Protein AF-A0A353DKJ9-F1 (afdb_monomer_lite)

Structure (mmCIF, N/CA/C/O backbone):
data_AF-A0A353DKJ9-F1
#
_entry.id   AF-A0A353DKJ9-F1
#
loop_
_atom_site.group_PDB
_atom_site.id
_atom_site.type_symbol
_atom_site.label_atom_id
_atom_site.label_alt_id
_atom_site.label_comp_id
_atom_site.label_asym_id
_atom_site.label_entity_id
_atom_site.label_seq_id
_atom_site.pdbx_PDB_ins_code
_atom_site.Cartn_x
_atom_site.Cartn_y
_atom_site.Cartn_z
_atom_site.occupancy
_atom_site.B_iso_or_equiv
_atom_site.auth_seq_id
_atom_site.auth_comp_id
_atom_site.auth_asym_id
_atom_site.auth_atom_id
_atom_site.pdbx_PDB_model_num
ATOM 1 N N . MET A 1 1 ? -5.221 -19.292 13.972 1.00 34.03 1 MET A N 1
ATOM 2 C CA . MET A 1 1 ? -4.643 -19.945 12.778 1.00 34.03 1 MET A CA 1
ATOM 3 C C . MET A 1 1 ? -3.153 -19.651 12.794 1.00 34.03 1 MET A C 1
ATOM 5 O O . MET A 1 1 ? -2.839 -18.476 12.951 1.00 34.03 1 MET A O 1
ATOM 9 N N . PRO A 1 2 ? -2.264 -20.655 12.724 1.00 32.88 2 PRO A N 1
ATOM 10 C CA . PRO A 1 2 ? -0.821 -20.422 12.652 1.00 32.88 2 PRO A CA 1
ATOM 11 C C . PRO A 1 2 ? -0.501 -19.639 11.370 1.00 32.88 2 PRO A C 1
ATOM 13 O O . PRO A 1 2 ? -1.191 -19.795 10.357 1.00 32.88 2 PRO A O 1
ATOM 16 N N . SER A 1 3 ? 0.455 -18.719 11.447 1.00 42.62 3 SER A N 1
ATOM 17 C CA . SER A 1 3 ? 0.750 -17.723 10.420 1.00 42.62 3 SER A CA 1
ATOM 18 C C . SER A 1 3 ? 1.354 -18.360 9.170 1.00 42.62 3 SER A C 1
ATOM 20 O O . SER A 1 3 ? 2.550 -18.610 9.115 1.00 42.62 3 SER A O 1
ATOM 22 N N . LYS A 1 4 ? 0.540 -18.483 8.112 1.00 47.31 4 LYS A N 1
ATOM 23 C CA . LYS A 1 4 ? 0.972 -18.812 6.737 1.00 47.31 4 LYS A CA 1
ATOM 24 C C . LYS A 1 4 ? 2.167 -17.983 6.235 1.00 47.31 4 LYS A C 1
ATOM 26 O O . LYS A 1 4 ? 2.799 -18.370 5.266 1.00 47.31 4 LYS A O 1
ATOM 31 N N . LEU A 1 5 ? 2.449 -16.837 6.857 1.00 42.88 5 LEU A N 1
ATOM 32 C CA . LEU A 1 5 ? 3.600 -15.994 6.547 1.00 42.88 5 LEU A CA 1
ATOM 33 C C . LEU A 1 5 ? 4.916 -16.571 7.090 1.00 42.88 5 LEU A C 1
ATOM 35 O O . LEU A 1 5 ? 5.931 -16.433 6.431 1.00 42.88 5 LEU A O 1
ATOM 39 N N . THR A 1 6 ? 4.913 -17.222 8.256 1.00 40.41 6 THR A N 1
ATOM 40 C CA . THR A 1 6 ? 6.126 -17.828 8.833 1.00 40.41 6 THR A CA 1
ATOM 41 C C . THR A 1 6 ? 6.563 -19.016 7.986 1.00 40.41 6 THR A C 1
ATOM 43 O O . THR A 1 6 ? 7.717 -19.073 7.579 1.00 40.41 6 THR A O 1
ATOM 46 N N . ASP A 1 7 ? 5.600 -19.852 7.589 1.00 43.25 7 ASP A N 1
ATOM 47 C CA . ASP A 1 7 ? 5.831 -20.963 6.663 1.00 43.25 7 ASP A CA 1
ATOM 48 C C . ASP A 1 7 ? 6.264 -20.456 5.275 1.00 43.25 7 ASP A C 1
ATOM 50 O O . ASP A 1 7 ? 7.174 -21.013 4.674 1.00 43.25 7 ASP A O 1
ATOM 54 N N . HIS A 1 8 ? 5.669 -19.364 4.771 1.00 46.09 8 HIS A N 1
ATOM 55 C CA . HIS A 1 8 ? 6.056 -18.773 3.483 1.00 46.09 8 HIS A CA 1
ATOM 56 C C . HIS A 1 8 ? 7.451 -18.129 3.520 1.00 46.09 8 HIS A C 1
ATOM 58 O O . HIS A 1 8 ? 8.187 -18.243 2.550 1.00 46.09 8 HIS A O 1
ATOM 64 N N . LEU A 1 9 ? 7.845 -17.487 4.625 1.00 45.38 9 LEU A N 1
ATOM 65 C CA . LEU A 1 9 ? 9.175 -16.886 4.788 1.00 45.38 9 LEU A CA 1
ATOM 66 C C . LEU A 1 9 ? 10.272 -17.951 4.922 1.00 45.38 9 LEU A C 1
ATOM 68 O O . LEU A 1 9 ? 11.346 -17.785 4.347 1.00 45.38 9 LEU A O 1
ATOM 72 N N . GLU A 1 10 ? 10.002 -19.053 5.627 1.00 43.28 10 GLU A N 1
ATOM 73 C CA . GLU A 1 10 ? 10.898 -20.217 5.681 1.00 43.28 10 GLU A CA 1
ATOM 74 C C . GLU A 1 10 ? 11.003 -20.910 4.312 1.00 43.28 10 GLU A C 1
ATOM 76 O O . GLU A 1 10 ? 12.087 -21.326 3.901 1.00 43.28 10 GLU A O 1
ATOM 81 N N . GLU A 1 11 ? 9.905 -20.959 3.554 1.00 47.44 11 GLU A N 1
ATOM 82 C CA . GLU A 1 11 ? 9.879 -21.504 2.196 1.00 47.44 11 GLU A CA 1
ATOM 83 C C . GLU A 1 11 ? 10.599 -20.595 1.177 1.00 47.44 11 GLU A C 1
ATOM 85 O O . GLU A 1 11 ? 11.280 -21.103 0.290 1.00 47.44 11 GLU A O 1
ATOM 90 N N . GLU A 1 12 ? 10.514 -19.266 1.300 1.00 48.06 12 GLU A N 1
ATOM 91 C CA . GLU A 1 12 ? 11.279 -18.308 0.479 1.00 48.06 12 GLU A CA 1
ATOM 92 C C . GLU A 1 12 ? 12.786 -18.350 0.823 1.00 48.06 12 GLU A C 1
ATOM 94 O O . GLU A 1 12 ? 13.622 -18.293 -0.081 1.00 48.06 12 GLU A O 1
ATOM 99 N N . LEU A 1 13 ? 13.147 -18.562 2.100 1.00 45.97 13 LEU A N 1
ATOM 100 C CA . LEU A 1 13 ? 14.531 -18.816 2.541 1.00 45.97 13 LEU A CA 1
ATOM 101 C C . LEU A 1 13 ? 15.114 -20.119 1.955 1.00 45.97 13 LEU A C 1
ATOM 103 O O . LEU A 1 13 ? 16.308 -20.184 1.654 1.00 45.97 13 LEU A O 1
ATOM 107 N N . GLU A 1 14 ? 14.289 -21.153 1.766 1.00 44.03 14 GLU A N 1
ATOM 108 C CA . GLU A 1 14 ? 14.682 -22.428 1.147 1.00 44.03 14 GLU A CA 1
ATOM 109 C C . GLU A 1 14 ? 14.673 -22.376 -0.397 1.00 44.03 14 GLU A C 1
ATOM 111 O O . GLU A 1 14 ? 15.556 -22.953 -1.039 1.00 44.03 14 GLU A O 1
ATOM 116 N N . LYS A 1 15 ? 13.735 -21.641 -1.015 1.00 44.25 15 LYS A N 1
ATOM 117 C CA . LYS A 1 15 ? 13.625 -21.468 -2.481 1.00 44.25 15 LYS A CA 1
ATOM 118 C C . LYS A 1 15 ? 14.756 -20.637 -3.088 1.00 44.25 15 LYS A C 1
ATOM 120 O O . LYS A 1 15 ? 15.118 -20.881 -4.238 1.00 44.25 15 LYS A O 1
ATOM 125 N N . GLY A 1 16 ? 15.401 -19.762 -2.313 1.00 42.50 16 GLY A N 1
ATOM 126 C CA . GLY A 1 16 ? 16.611 -19.036 -2.730 1.00 42.50 16 GLY A CA 1
ATOM 127 C C . GLY A 1 16 ? 17.819 -19.925 -3.080 1.00 42.50 16 GLY A C 1
ATOM 128 O O . GLY A 1 16 ? 18.831 -19.425 -3.564 1.00 42.50 16 GLY A O 1
ATOM 129 N N . LYS A 1 17 ? 17.745 -21.249 -2.861 1.00 38.84 17 LYS A N 1
ATOM 130 C CA . LYS A 1 17 ? 18.858 -22.182 -3.104 1.00 38.84 17 LYS A CA 1
ATOM 131 C C . LYS A 1 17 ? 18.866 -22.852 -4.483 1.00 38.84 17 LYS A C 1
ATOM 133 O O . LYS A 1 17 ? 19.853 -23.530 -4.777 1.00 38.84 17 LYS A O 1
ATOM 138 N N . ARG A 1 18 ? 17.828 -22.747 -5.332 1.00 41.25 18 ARG A N 1
ATOM 139 C CA . ARG A 1 18 ? 17.807 -23.470 -6.628 1.00 41.25 18 ARG A CA 1
ATOM 140 C C . ARG A 1 18 ? 17.099 -22.721 -7.774 1.00 41.25 18 ARG A C 1
ATOM 142 O O . ARG A 1 18 ? 15.886 -22.572 -7.746 1.00 41.25 18 ARG A O 1
ATOM 149 N N . ALA A 1 19 ? 17.891 -22.460 -8.824 1.00 39.31 19 ALA A N 1
ATOM 150 C CA . ALA A 1 19 ? 17.572 -22.087 -10.215 1.00 39.31 19 ALA A CA 1
ATOM 151 C C . ALA A 1 19 ? 17.613 -20.586 -10.589 1.00 39.31 19 ALA A C 1
ATOM 153 O O . ALA A 1 19 ? 17.073 -19.740 -9.885 1.00 39.31 19 ALA A O 1
ATOM 154 N N . GLU A 1 20 ? 18.254 -20.332 -11.745 1.00 43.97 20 GLU A N 1
ATOM 155 C CA . GLU A 1 20 ? 18.832 -19.068 -12.253 1.00 43.97 20 GLU A CA 1
ATOM 156 C C . GLU A 1 20 ? 20.073 -18.636 -11.463 1.00 43.97 20 GLU A C 1
ATOM 158 O O . GLU A 1 20 ? 20.123 -18.847 -10.257 1.00 43.97 20 GLU A O 1
ATOM 163 N N . ASN A 1 21 ? 21.136 -18.154 -12.131 1.00 46.78 21 ASN A N 1
ATOM 164 C CA . ASN A 1 21 ? 22.398 -17.805 -11.460 1.00 46.78 21 ASN A CA 1
ATOM 165 C C . ASN A 1 21 ? 22.077 -16.869 -10.287 1.00 46.78 21 ASN A C 1
ATOM 167 O O . ASN A 1 21 ? 21.779 -15.698 -10.502 1.00 46.78 21 ASN A O 1
ATOM 171 N N . SER A 1 22 ? 22.124 -17.405 -9.063 1.00 54.03 22 SER A N 1
ATOM 172 C CA . SER A 1 22 ? 21.403 -16.937 -7.862 1.00 54.03 22 SER A CA 1
ATOM 173 C C . SER A 1 22 ? 21.805 -15.550 -7.356 1.00 54.03 22 SER A C 1
ATOM 175 O O . SER A 1 22 ? 21.375 -15.112 -6.295 1.00 54.03 22 SER A O 1
ATOM 177 N N . ASN A 1 23 ? 22.670 -14.870 -8.099 1.00 65.69 23 ASN A N 1
ATOM 178 C CA . ASN A 1 23 ? 23.329 -13.646 -7.712 1.00 65.69 23 ASN A CA 1
ATOM 179 C C . ASN A 1 23 ? 22.972 -12.468 -8.626 1.00 65.69 23 ASN A C 1
ATOM 181 O O . ASN A 1 23 ? 23.517 -11.402 -8.380 1.00 65.69 23 ASN A O 1
ATOM 185 N N . GLY A 1 24 ? 22.126 -12.602 -9.661 1.00 83.00 24 GLY A N 1
ATOM 186 C CA . GLY A 1 24 ? 21.769 -11.461 -10.518 1.00 83.00 24 GLY A CA 1
ATOM 187 C C . GLY A 1 24 ? 21.073 -11.779 -11.846 1.00 83.00 24 GLY A C 1
ATOM 188 O O . GLY A 1 24 ? 20.754 -12.928 -12.129 1.00 83.00 24 GLY A O 1
ATOM 189 N N . PHE A 1 25 ? 20.855 -10.753 -12.676 1.00 90.06 25 PHE A N 1
ATOM 190 C CA . PHE A 1 25 ? 20.292 -10.880 -14.030 1.00 90.06 25 PHE A CA 1
ATOM 191 C C . PHE A 1 25 ? 20.910 -9.871 -15.017 1.00 90.06 25 PHE A C 1
ATOM 193 O O . PHE A 1 25 ? 21.510 -8.875 -14.609 1.00 90.06 25 PHE A O 1
ATOM 200 N N . LEU A 1 26 ? 20.725 -10.122 -16.319 1.00 91.44 26 LEU A N 1
ATOM 201 C CA . LEU A 1 26 ? 21.060 -9.221 -17.429 1.00 91.44 26 LEU A CA 1
ATOM 202 C C . LEU A 1 26 ? 19.903 -9.208 -18.442 1.00 91.44 26 LEU A C 1
ATOM 204 O O . LEU A 1 26 ? 19.512 -10.262 -18.936 1.00 91.44 26 LEU A O 1
ATOM 208 N N . TYR A 1 27 ? 19.389 -8.028 -18.785 1.00 92.06 27 TYR A N 1
ATOM 209 C CA . TYR A 1 27 ? 18.294 -7.845 -19.740 1.00 92.06 27 TYR A CA 1
ATOM 210 C C . TYR A 1 27 ? 18.451 -6.516 -20.493 1.00 92.06 27 TYR A C 1
ATOM 212 O O . TYR A 1 27 ? 18.566 -5.460 -19.877 1.00 92.06 27 TYR A O 1
ATOM 220 N N . HIS A 1 28 ? 18.523 -6.563 -21.830 1.00 88.88 28 HIS A N 1
ATOM 221 C CA . HIS A 1 28 ? 18.745 -5.398 -22.711 1.00 88.88 28 HIS A CA 1
ATOM 222 C C . HIS A 1 28 ? 19.842 -4.418 -22.242 1.00 88.88 28 HIS A C 1
ATOM 224 O O . HIS A 1 28 ? 19.697 -3.204 -22.341 1.00 88.88 28 HIS A O 1
ATOM 230 N N . GLY A 1 29 ? 20.960 -4.942 -21.729 1.00 88.31 29 GLY A N 1
ATOM 231 C CA . GLY A 1 29 ? 22.086 -4.127 -21.254 1.00 88.31 29 GLY A CA 1
ATOM 232 C C . GLY A 1 29 ? 21.922 -3.559 -19.840 1.00 88.31 29 GLY A C 1
ATOM 233 O O . GLY A 1 29 ? 22.860 -2.948 -19.327 1.00 88.31 29 GLY A O 1
ATOM 234 N N . PHE A 1 30 ? 20.786 -3.791 -19.183 1.00 94.62 30 PHE A N 1
ATOM 235 C CA . PHE A 1 30 ? 20.614 -3.552 -17.754 1.00 94.62 30 PHE A CA 1
ATOM 236 C C . PHE A 1 30 ? 20.947 -4.806 -16.970 1.00 94.62 30 PHE A C 1
ATOM 238 O O . PHE A 1 30 ? 20.554 -5.905 -17.356 1.00 94.62 30 PHE A O 1
ATOM 245 N N . TYR A 1 31 ? 21.657 -4.646 -15.864 1.00 94.06 31 TYR A N 1
ATOM 246 C CA . TYR A 1 31 ? 22.006 -5.764 -15.005 1.00 94.06 31 TYR A CA 1
ATOM 247 C C . TYR A 1 31 ? 21.890 -5.395 -13.537 1.00 94.06 31 TYR A C 1
ATOM 249 O O . TYR A 1 31 ? 22.025 -4.236 -13.148 1.00 94.06 31 TYR A O 1
ATOM 257 N N . PHE A 1 32 ? 21.668 -6.407 -12.717 1.00 95.19 32 PHE A N 1
ATOM 258 C CA . PHE A 1 32 ? 21.700 -6.307 -11.269 1.00 95.19 32 PHE A CA 1
ATOM 259 C C . PHE A 1 32 ? 22.422 -7.532 -10.744 1.00 95.19 32 PHE A C 1
ATOM 261 O O . PHE A 1 32 ? 22.126 -8.639 -11.187 1.00 95.19 32 PHE A O 1
ATOM 268 N N . PHE A 1 33 ? 23.325 -7.334 -9.789 1.00 91.75 33 PHE A N 1
ATOM 269 C CA . PHE A 1 33 ? 23.911 -8.430 -9.036 1.00 91.75 33 PHE A CA 1
ATOM 270 C C . PHE A 1 33 ? 23.862 -8.121 -7.546 1.00 91.75 33 PHE A C 1
ATOM 272 O O . PHE A 1 33 ? 24.120 -6.989 -7.131 1.00 91.75 33 PHE A O 1
ATOM 279 N N . TYR A 1 34 ? 23.558 -9.138 -6.747 1.00 90.25 34 TYR A N 1
ATOM 280 C CA . TYR A 1 34 ? 23.641 -9.059 -5.302 1.00 90.25 34 TYR A CA 1
ATOM 281 C C . TYR A 1 34 ? 25.082 -8.772 -4.878 1.00 90.25 34 TYR A C 1
ATOM 283 O O . TYR A 1 34 ? 26.025 -9.456 -5.282 1.00 90.25 34 TYR A O 1
ATOM 291 N N . SER A 1 35 ? 25.238 -7.774 -4.015 1.00 91.31 35 SER A N 1
ATOM 292 C CA . SER A 1 35 ? 26.443 -7.594 -3.212 1.00 91.31 35 SER A CA 1
ATOM 293 C C . SER A 1 35 ? 26.165 -8.044 -1.778 1.00 91.31 35 SER A C 1
ATOM 295 O O . SER A 1 35 ? 25.010 -8.104 -1.352 1.00 91.31 35 SER A O 1
ATOM 297 N N . LEU A 1 36 ? 27.219 -8.336 -1.013 1.00 90.12 36 LEU A N 1
ATOM 298 C CA . LEU A 1 36 ? 27.076 -8.672 0.409 1.00 90.12 36 LEU A CA 1
ATOM 299 C C . LEU A 1 36 ? 26.423 -7.536 1.209 1.00 90.12 36 LEU A C 1
ATOM 301 O O . LEU A 1 36 ? 25.606 -7.806 2.083 1.00 90.12 36 LEU A O 1
ATOM 305 N N . ASP A 1 37 ? 26.743 -6.283 0.878 1.00 92.81 37 ASP A N 1
ATOM 306 C CA . ASP A 1 37 ? 26.130 -5.103 1.498 1.00 92.81 37 ASP A CA 1
ATOM 307 C C . ASP A 1 37 ? 24.617 -5.066 1.251 1.00 92.81 37 ASP A C 1
ATOM 309 O O . ASP A 1 37 ? 23.822 -4.967 2.184 1.00 92.81 37 ASP A O 1
ATOM 313 N N . TYR A 1 38 ? 24.205 -5.263 -0.002 1.00 94.31 38 TYR A N 1
ATOM 314 C CA . TYR A 1 38 ? 22.792 -5.274 -0.364 1.00 94.31 38 TYR A CA 1
ATOM 315 C C . TYR A 1 38 ? 22.037 -6.434 0.283 1.00 94.31 38 TYR A C 1
ATOM 317 O O . TYR A 1 38 ? 20.938 -6.238 0.793 1.00 94.31 38 TYR A O 1
ATOM 325 N N . LEU A 1 39 ? 22.629 -7.632 0.320 1.00 92.62 39 LEU A N 1
ATOM 326 C CA . LEU A 1 39 ? 22.044 -8.770 1.033 1.00 92.62 39 LEU A CA 1
ATOM 327 C C . LEU A 1 39 ? 21.873 -8.469 2.528 1.00 92.62 39 LEU A C 1
ATOM 329 O O . LEU A 1 39 ? 20.842 -8.813 3.101 1.00 92.62 39 LEU A O 1
ATOM 333 N N . GLY A 1 40 ? 22.838 -7.779 3.143 1.00 92.88 40 GLY A N 1
ATOM 334 C CA . GLY A 1 40 ? 22.725 -7.289 4.516 1.00 92.88 40 GLY A CA 1
ATOM 335 C C . GLY A 1 40 ? 21.543 -6.333 4.702 1.00 92.88 40 GLY A C 1
ATOM 336 O O . GLY A 1 40 ? 20.754 -6.509 5.632 1.00 92.88 40 GLY A O 1
ATOM 337 N N . LYS A 1 41 ? 21.362 -5.370 3.787 1.00 94.94 41 LYS A N 1
ATOM 338 C CA . LYS A 1 41 ? 20.209 -4.454 3.799 1.00 94.94 41 LYS A CA 1
ATOM 339 C C . LYS A 1 41 ? 18.879 -5.197 3.676 1.00 94.94 41 LYS A C 1
ATOM 341 O O . LYS A 1 41 ? 17.972 -4.951 4.466 1.00 94.94 41 LYS A O 1
ATOM 346 N N . ILE A 1 42 ? 18.775 -6.134 2.733 1.00 95.12 42 ILE A N 1
ATOM 347 C CA . ILE A 1 42 ? 17.574 -6.958 2.538 1.00 95.12 42 ILE A CA 1
ATOM 348 C C . ILE A 1 42 ? 17.258 -7.784 3.784 1.00 95.12 42 ILE A C 1
ATOM 350 O O . ILE A 1 42 ? 16.110 -7.809 4.225 1.00 95.12 42 ILE A O 1
ATOM 354 N N . PHE A 1 43 ? 18.261 -8.433 4.378 1.00 93.50 43 PHE A N 1
ATOM 355 C CA . PHE A 1 43 ? 18.067 -9.235 5.583 1.00 93.50 43 PHE A CA 1
ATOM 356 C C . PHE A 1 43 ? 17.531 -8.389 6.746 1.00 93.50 43 PHE A C 1
ATOM 358 O O . PHE A 1 43 ? 16.561 -8.777 7.402 1.00 93.50 43 PHE A O 1
ATOM 365 N N . ASN A 1 44 ? 18.110 -7.205 6.958 1.00 94.19 44 ASN A N 1
ATOM 366 C CA . ASN A 1 44 ? 17.635 -6.267 7.974 1.00 94.19 44 ASN A CA 1
ATOM 367 C C . ASN A 1 44 ? 16.195 -5.823 7.691 1.00 94.19 44 ASN A C 1
ATOM 369 O O . ASN A 1 44 ? 15.344 -5.892 8.577 1.00 94.19 44 ASN A O 1
ATOM 373 N N . LEU A 1 45 ? 15.897 -5.457 6.442 1.00 94.44 45 LEU A N 1
ATOM 374 C CA . LEU A 1 45 ? 14.567 -5.024 6.026 1.00 94.44 45 LEU A CA 1
ATOM 375 C C . LEU A 1 45 ? 13.504 -6.109 6.250 1.00 94.44 45 LEU A C 1
ATOM 377 O O . LEU A 1 45 ? 12.427 -5.828 6.772 1.00 94.44 45 LEU A O 1
ATOM 381 N N . LEU A 1 46 ? 13.807 -7.363 5.903 1.00 93.06 46 LEU A N 1
ATOM 382 C CA . LEU A 1 46 ? 12.920 -8.508 6.130 1.00 93.06 46 LEU A CA 1
ATOM 383 C C . LEU A 1 46 ? 12.686 -8.765 7.623 1.00 93.06 46 LEU A C 1
ATOM 385 O O . LEU A 1 46 ? 11.550 -9.018 8.033 1.00 93.06 46 LEU A O 1
ATOM 389 N N . SER A 1 47 ? 13.738 -8.677 8.439 1.00 92.75 47 SER A N 1
ATOM 390 C CA . SER A 1 47 ? 13.653 -8.839 9.895 1.00 92.75 47 SER A CA 1
ATOM 391 C C . SER A 1 47 ? 12.749 -7.779 10.537 1.00 92.75 47 SER A C 1
ATOM 393 O O . SER A 1 47 ? 11.869 -8.088 11.353 1.00 92.75 47 SER A O 1
ATOM 395 N N . GLU A 1 48 ? 12.897 -6.522 10.120 1.00 94.44 48 GLU A N 1
ATOM 396 C CA . GLU A 1 48 ? 12.059 -5.426 10.600 1.00 94.44 48 GLU A CA 1
ATOM 397 C C . GLU A 1 48 ? 10.619 -5.533 10.094 1.00 94.44 48 GLU A C 1
ATOM 399 O O . GLU A 1 48 ? 9.683 -5.355 10.875 1.00 94.44 48 GLU A O 1
ATOM 404 N N . ALA A 1 49 ? 10.416 -5.909 8.827 1.00 93.25 49 ALA A N 1
ATOM 405 C CA . ALA A 1 49 ? 9.088 -6.157 8.272 1.00 93.25 49 ALA A CA 1
ATOM 406 C C . ALA A 1 49 ? 8.351 -7.264 9.046 1.00 93.25 49 ALA A C 1
ATOM 408 O O . ALA A 1 49 ? 7.172 -7.116 9.373 1.00 93.25 49 ALA A O 1
ATOM 409 N N . CYS A 1 50 ? 9.052 -8.348 9.396 1.00 91.88 50 CYS A N 1
ATOM 410 C CA . CYS A 1 50 ? 8.523 -9.427 10.230 1.00 91.88 50 CYS A CA 1
ATOM 411 C C . CYS A 1 50 ? 8.124 -8.916 11.623 1.00 91.88 50 CYS A C 1
ATOM 413 O O . CYS A 1 50 ? 7.026 -9.198 12.110 1.00 91.88 50 CYS A O 1
ATOM 415 N N . SER A 1 51 ? 8.982 -8.107 12.246 1.00 92.81 51 SER A N 1
ATOM 416 C CA . SER A 1 51 ? 8.725 -7.521 13.566 1.00 92.81 51 SER A CA 1
ATOM 417 C C . SER A 1 51 ? 7.512 -6.582 13.556 1.00 92.81 51 SER A C 1
ATOM 419 O O . SER A 1 51 ? 6.644 -6.672 14.431 1.00 92.81 51 SER A O 1
ATOM 421 N N . LEU A 1 52 ? 7.404 -5.728 12.534 1.00 93.62 52 LEU A N 1
ATOM 422 C CA . LEU A 1 52 ? 6.254 -4.857 12.305 1.00 93.62 52 LEU A CA 1
ATOM 423 C C . LEU A 1 52 ? 4.971 -5.673 12.121 1.00 93.62 52 LEU A C 1
ATOM 425 O O . LEU A 1 52 ? 3.967 -5.397 12.778 1.00 93.62 52 LEU A O 1
ATOM 429 N N . GLN A 1 53 ? 5.009 -6.701 11.272 1.00 91.44 53 GLN A N 1
ATOM 430 C CA . GLN A 1 53 ? 3.853 -7.551 11.002 1.00 91.44 53 GLN A CA 1
ATOM 431 C C . GLN A 1 53 ? 3.398 -8.302 12.256 1.00 91.44 53 GLN A C 1
ATOM 433 O O . GLN A 1 53 ? 2.207 -8.313 12.556 1.00 91.44 53 GLN A O 1
ATOM 438 N N . LYS A 1 54 ? 4.327 -8.848 13.048 1.00 91.19 54 LYS A N 1
ATOM 439 C CA . LYS A 1 54 ? 4.013 -9.482 14.335 1.00 91.19 54 LYS A CA 1
ATOM 440 C C . LYS A 1 54 ? 3.338 -8.501 15.291 1.00 91.19 54 LYS A C 1
ATOM 442 O O . LYS A 1 54 ? 2.303 -8.815 15.875 1.00 91.19 54 LYS A O 1
ATOM 447 N N . SER A 1 55 ? 3.884 -7.290 15.408 1.00 91.88 55 SER A N 1
ATOM 448 C CA . SER A 1 55 ? 3.288 -6.235 16.227 1.00 91.88 55 SER A CA 1
ATOM 449 C C . SER A 1 55 ? 1.873 -5.900 15.745 1.00 91.88 55 SER A C 1
ATOM 451 O O . SER A 1 55 ? 0.945 -5.811 16.550 1.00 91.88 55 SER A O 1
ATOM 453 N N . PHE A 1 56 ? 1.671 -5.761 14.438 1.00 92.12 56 PHE A N 1
ATOM 454 C CA . PHE A 1 56 ? 0.346 -5.543 13.874 1.00 92.12 56 PHE A CA 1
ATOM 455 C C . PHE A 1 56 ? -0.594 -6.712 14.159 1.00 92.12 56 PHE A C 1
ATOM 457 O O . PHE A 1 56 ? -1.756 -6.498 14.497 1.00 92.12 56 PHE A O 1
ATOM 464 N N . ASP A 1 57 ? -0.095 -7.946 14.100 1.00 90.31 57 ASP A N 1
ATOM 465 C CA . ASP A 1 57 ? -0.912 -9.136 14.259 1.00 90.31 57 ASP A CA 1
ATOM 466 C C . ASP A 1 57 ? -1.424 -9.382 15.678 1.00 90.31 57 ASP A C 1
ATOM 468 O O . ASP A 1 57 ? -2.504 -9.952 15.845 1.00 90.31 57 ASP A O 1
ATOM 472 N N . GLU A 1 58 ? -0.717 -8.876 16.681 1.00 89.56 58 GLU A N 1
ATOM 473 C CA . GLU A 1 58 ? -1.130 -8.905 18.087 1.00 89.56 58 GLU A CA 1
ATOM 474 C C . GLU A 1 58 ? -2.272 -7.925 18.414 1.00 89.56 58 GLU A C 1
ATOM 476 O O . GLU A 1 58 ? -2.829 -7.966 19.511 1.00 89.56 58 GLU A O 1
ATOM 481 N N . MET A 1 59 ? -2.624 -7.016 17.499 1.00 88.38 59 MET A N 1
ATOM 482 C CA . MET A 1 59 ? -3.678 -6.029 17.736 1.00 88.38 59 MET A CA 1
ATOM 483 C C . MET A 1 59 ? -5.084 -6.625 17.686 1.00 88.38 59 MET A C 1
ATOM 485 O O . MET A 1 59 ? -5.352 -7.612 16.999 1.00 88.38 59 MET A O 1
ATOM 489 N N . ASP A 1 60 ? -6.017 -5.935 18.344 1.00 90.50 60 ASP A N 1
ATOM 490 C CA . ASP A 1 60 ? -7.442 -6.204 18.198 1.00 90.50 60 ASP A CA 1
ATOM 491 C C . ASP A 1 60 ? -7.884 -6.111 16.725 1.00 90.50 60 ASP A C 1
ATOM 493 O O . ASP A 1 60 ? -7.451 -5.234 15.971 1.00 90.50 60 ASP A O 1
ATOM 497 N N . SER A 1 61 ? -8.762 -7.025 16.307 1.00 90.44 61 SER A N 1
ATOM 498 C CA . SER A 1 61 ? -9.180 -7.139 14.906 1.00 90.44 61 SER A CA 1
ATOM 499 C C . SER A 1 61 ? -9.868 -5.877 14.376 1.00 90.44 61 SER A C 1
ATOM 501 O O . SER A 1 61 ? -9.696 -5.533 13.206 1.00 90.44 61 SER A O 1
ATOM 503 N N . PHE A 1 62 ? -10.605 -5.157 15.223 1.00 91.50 62 PHE A N 1
ATOM 504 C CA . PHE A 1 62 ? -11.214 -3.887 14.862 1.00 91.50 62 PHE A CA 1
ATOM 505 C C . PHE A 1 62 ? -10.162 -2.786 14.743 1.00 91.50 62 PHE A C 1
ATOM 507 O O . PHE A 1 62 ? -10.156 -2.052 13.755 1.00 91.50 62 PHE A O 1
ATOM 514 N N . ALA A 1 63 ? -9.211 -2.728 15.679 1.00 92.19 63 ALA A N 1
ATOM 515 C CA . ALA A 1 63 ? -8.087 -1.796 15.595 1.00 92.19 63 ALA A CA 1
ATOM 516 C C . ALA A 1 63 ? -7.279 -1.989 14.299 1.00 92.19 63 ALA A C 1
ATOM 518 O O . ALA A 1 63 ? -6.942 -1.003 13.643 1.00 92.19 63 ALA A O 1
ATOM 519 N N . LYS A 1 64 ? -7.041 -3.242 13.876 1.00 92.50 64 LYS A N 1
ATOM 520 C CA . LYS A 1 64 ? -6.409 -3.554 12.581 1.00 92.50 64 LYS A CA 1
ATOM 521 C C . LYS A 1 64 ? -7.203 -2.988 11.402 1.00 92.50 64 LYS A C 1
ATOM 523 O O . LYS A 1 64 ? -6.620 -2.336 10.539 1.00 92.50 64 LYS A O 1
ATOM 528 N N . LYS A 1 65 ? -8.527 -3.206 11.366 1.00 92.81 65 LYS A N 1
ATOM 529 C CA . LYS A 1 65 ? -9.408 -2.676 10.304 1.00 92.81 65 LYS A CA 1
ATOM 530 C C . LYS A 1 65 ? -9.358 -1.148 10.249 1.00 92.81 65 LYS A C 1
ATOM 532 O O . LYS A 1 65 ? -9.238 -0.587 9.164 1.00 92.81 65 LYS A O 1
ATOM 537 N N . CYS A 1 66 ? -9.438 -0.481 11.403 1.00 93.06 66 CYS A N 1
ATOM 538 C CA . CYS A 1 66 ? -9.344 0.974 11.480 1.00 93.06 66 CYS A CA 1
ATOM 539 C C . CYS A 1 66 ? -7.986 1.466 10.980 1.00 93.06 66 CYS A C 1
ATOM 541 O O . CYS A 1 66 ? -7.955 2.342 10.125 1.00 93.06 66 CYS A O 1
ATOM 543 N N . PHE A 1 67 ? -6.888 0.864 11.443 1.00 94.06 67 PHE A N 1
ATOM 544 C CA . PHE A 1 67 ? -5.545 1.254 11.024 1.00 94.06 67 PHE A CA 1
ATOM 545 C C . PHE A 1 67 ? -5.359 1.118 9.507 1.00 94.06 67 PHE A C 1
ATOM 547 O O . PHE A 1 67 ? -4.986 2.087 8.859 1.00 94.06 67 PHE A O 1
ATOM 554 N N . LEU A 1 68 ? -5.703 -0.035 8.919 1.00 94.25 68 LEU A N 1
ATOM 555 C CA . LEU A 1 68 ? -5.604 -0.240 7.467 1.00 94.25 68 LEU A CA 1
ATOM 556 C C . LEU A 1 68 ? -6.476 0.742 6.678 1.00 94.25 68 LEU A C 1
ATOM 558 O O . LEU A 1 68 ? -6.045 1.246 5.646 1.00 94.25 68 LEU A O 1
ATOM 562 N N . ARG A 1 69 ? -7.686 1.052 7.161 1.00 93.62 69 ARG A N 1
ATOM 563 C CA . ARG A 1 69 ? -8.533 2.073 6.532 1.00 93.62 69 ARG A CA 1
ATOM 564 C C . ARG A 1 69 ? -7.863 3.443 6.547 1.00 93.62 69 ARG A C 1
ATOM 566 O O . ARG A 1 69 ? -7.892 4.119 5.527 1.00 93.62 69 ARG A O 1
ATOM 573 N N . GLU A 1 70 ? -7.312 3.873 7.681 1.00 93.50 70 GLU A N 1
ATOM 574 C CA . GLU A 1 70 ? -6.656 5.183 7.766 1.00 93.50 70 GLU A CA 1
ATOM 575 C C . GLU A 1 70 ? -5.449 5.261 6.824 1.00 93.50 70 GLU A C 1
ATOM 577 O O . GLU A 1 70 ? -5.357 6.230 6.078 1.00 93.50 70 GLU A O 1
ATOM 582 N N . GLN A 1 71 ? -4.624 4.209 6.758 1.00 93.44 71 GLN A N 1
ATOM 583 C CA . GLN A 1 71 ? -3.494 4.139 5.820 1.00 93.44 71 GLN A CA 1
ATOM 584 C C . GLN A 1 71 ? -3.968 4.199 4.356 1.00 93.44 71 GLN A C 1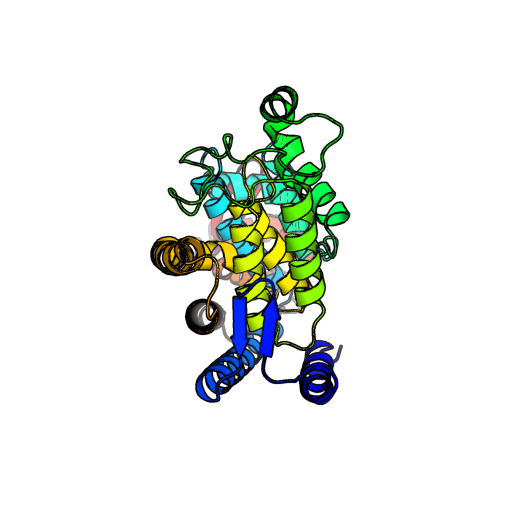
ATOM 586 O O . GLN A 1 71 ? -3.430 4.957 3.554 1.00 93.44 71 GLN A O 1
ATOM 591 N N . ALA A 1 72 ? -5.036 3.471 4.005 1.00 93.88 72 ALA A N 1
ATOM 592 C CA . ALA A 1 72 ? -5.622 3.542 2.666 1.00 93.88 72 ALA A CA 1
ATOM 593 C C . ALA A 1 72 ? -6.183 4.940 2.340 1.00 93.88 72 ALA A C 1
ATOM 595 O O . ALA A 1 72 ? -6.097 5.390 1.201 1.00 93.88 72 ALA A O 1
ATOM 596 N N . ILE A 1 73 ? -6.759 5.641 3.323 1.00 93.38 73 ILE A N 1
ATOM 597 C CA . ILE A 1 73 ? -7.247 7.015 3.144 1.00 93.38 73 ILE A CA 1
ATOM 598 C C . ILE A 1 73 ? -6.084 7.994 2.970 1.00 93.38 73 ILE A C 1
ATOM 600 O O . ILE A 1 73 ? -6.195 8.876 2.122 1.00 93.38 73 ILE A O 1
ATOM 604 N N . ASP A 1 74 ? -4.989 7.837 3.719 1.00 92.38 74 ASP A N 1
ATOM 605 C CA . ASP A 1 74 ? -3.778 8.652 3.554 1.00 92.38 74 ASP A CA 1
ATOM 606 C C . ASP A 1 74 ? -3.200 8.499 2.137 1.00 92.38 74 ASP A C 1
ATOM 608 O O . ASP A 1 74 ? -2.878 9.485 1.472 1.00 92.38 74 ASP A O 1
ATOM 612 N N . GLU A 1 75 ? -3.114 7.261 1.650 1.00 90.88 75 GLU A N 1
ATOM 613 C CA . GLU A 1 75 ? -2.664 6.949 0.291 1.00 90.88 75 GLU A CA 1
ATOM 614 C C . GLU A 1 75 ? -3.591 7.555 -0.772 1.00 90.88 75 GLU A C 1
ATOM 616 O O . GLU A 1 75 ? -3.137 8.200 -1.716 1.00 90.88 75 GLU A O 1
ATOM 621 N N . LEU A 1 76 ? -4.909 7.417 -0.606 1.00 90.69 76 LEU A N 1
ATOM 622 C CA . LEU A 1 76 ? -5.888 8.013 -1.517 1.00 90.69 76 LEU A CA 1
ATOM 623 C C . LEU A 1 76 ? -5.814 9.544 -1.522 1.00 90.69 76 LEU A C 1
ATOM 625 O O . LEU A 1 76 ? -5.929 10.152 -2.583 1.00 90.69 76 LEU A O 1
ATOM 629 N N . GLU A 1 77 ? -5.626 10.175 -0.363 1.00 91.94 77 GLU A N 1
ATOM 630 C CA . GLU A 1 77 ? -5.466 11.628 -0.246 1.00 91.94 77 GLU A CA 1
ATOM 631 C C . GLU A 1 77 ? -4.264 12.120 -1.055 1.00 91.94 77 GLU A C 1
ATOM 633 O O . GLU A 1 77 ? -4.378 13.101 -1.795 1.00 91.94 77 GLU A O 1
ATOM 638 N N . LEU A 1 78 ? -3.149 11.390 -0.992 1.00 88.88 78 LEU A N 1
ATOM 639 C CA . LEU A 1 78 ? -1.973 11.662 -1.807 1.00 88.88 78 LEU A CA 1
ATOM 640 C C . LEU A 1 78 ? -2.257 11.485 -3.304 1.00 88.88 78 LEU A C 1
ATOM 642 O O . LEU A 1 78 ? -1.992 12.392 -4.092 1.00 88.88 78 LEU A O 1
ATOM 646 N N . VAL A 1 79 ? -2.857 10.356 -3.690 1.00 85.75 79 VAL A N 1
ATOM 647 C CA . VAL A 1 79 ? -3.217 10.067 -5.086 1.00 85.75 79 VAL A CA 1
ATOM 648 C C . VAL A 1 79 ? -4.107 11.169 -5.661 1.00 85.75 79 VAL A C 1
ATOM 650 O O . VAL A 1 79 ? -3.842 11.670 -6.754 1.00 85.75 79 VAL A O 1
ATOM 653 N N . PHE A 1 80 ? -5.143 11.592 -4.931 1.00 86.06 80 PHE A N 1
ATOM 654 C CA . PHE A 1 80 ? -6.025 12.669 -5.383 1.00 86.06 80 PHE A CA 1
ATOM 655 C C . PHE A 1 80 ? -5.315 14.015 -5.479 1.00 86.06 80 PHE A C 1
ATOM 657 O O . PHE A 1 80 ? -5.674 14.807 -6.343 1.00 86.06 80 PHE A O 1
ATOM 664 N N . LYS A 1 81 ? -4.335 14.285 -4.614 1.00 86.44 81 LYS A N 1
ATOM 665 C CA . LYS A 1 81 ? -3.555 15.524 -4.646 1.00 86.44 81 LYS A CA 1
ATOM 666 C C . LYS A 1 81 ? -2.617 15.599 -5.853 1.00 86.44 81 LYS A C 1
ATOM 668 O O . LYS A 1 81 ? -2.427 16.684 -6.390 1.00 86.44 81 LYS A O 1
ATOM 673 N N . GLU A 1 82 ? -2.007 14.483 -6.235 1.00 78.44 82 GLU A N 1
ATOM 674 C CA . GLU A 1 82 ? -0.956 14.442 -7.262 1.00 78.44 82 GLU A CA 1
ATOM 675 C C . GLU A 1 82 ? -1.488 14.275 -8.675 1.00 78.44 82 GLU A C 1
ATOM 677 O O . GLU A 1 82 ? -1.020 14.927 -9.603 1.00 78.44 82 GLU A O 1
ATOM 682 N N . HIS A 1 83 ? -2.434 13.360 -8.830 1.00 73.75 83 HIS A N 1
ATOM 683 C CA . HIS A 1 83 ? -2.846 12.874 -10.138 1.00 73.75 83 HIS A CA 1
ATOM 684 C C . HIS A 1 83 ? -4.156 13.512 -10.593 1.00 73.75 83 HIS A C 1
ATOM 686 O O . HIS A 1 83 ? -4.544 13.417 -11.754 1.00 73.75 83 HIS A O 1
ATOM 692 N N . PHE A 1 84 ? -4.874 14.164 -9.675 1.00 75.31 84 PHE A N 1
ATOM 693 C CA . PHE A 1 84 ? -6.272 14.503 -9.879 1.00 75.31 84 PHE A CA 1
ATOM 694 C C . PHE A 1 84 ? -6.687 15.803 -9.180 1.00 75.31 84 PHE A C 1
ATOM 696 O O . PHE A 1 84 ? -5.867 16.549 -8.658 1.00 75.31 84 PHE A O 1
ATOM 703 N N . ILE A 1 85 ? -7.996 16.089 -9.184 1.00 78.62 85 ILE A N 1
ATOM 704 C CA . ILE A 1 85 ? -8.565 17.183 -8.391 1.00 78.62 85 ILE A CA 1
ATOM 705 C C . ILE A 1 85 ? -8.406 16.826 -6.904 1.00 78.62 85 ILE A C 1
ATOM 707 O O . ILE A 1 85 ? -9.000 15.827 -6.475 1.00 78.62 85 ILE A O 1
ATOM 711 N N . PRO A 1 86 ? -7.674 17.635 -6.113 1.00 83.38 86 PRO A N 1
ATOM 712 C CA . PRO A 1 86 ? -7.443 17.341 -4.707 1.00 83.38 86 PRO A CA 1
ATOM 713 C C . PRO A 1 86 ? -8.755 17.227 -3.930 1.00 83.38 86 PRO A C 1
ATOM 715 O O . PRO A 1 86 ? -9.601 18.126 -3.958 1.00 83.38 86 PRO A O 1
ATOM 718 N N . LEU A 1 87 ? -8.912 16.125 -3.200 1.00 85.25 87 LEU A N 1
ATOM 719 C CA . LEU A 1 87 ? -10.029 15.910 -2.287 1.00 85.25 87 LEU A CA 1
ATOM 720 C C . LEU A 1 87 ? -9.561 16.091 -0.848 1.00 85.25 87 LEU A C 1
ATOM 722 O O . LEU A 1 87 ? -8.487 15.637 -0.468 1.00 85.25 87 LEU A O 1
ATOM 726 N N . LYS A 1 88 ? -10.402 16.713 -0.019 1.00 88.12 88 LYS A N 1
ATOM 727 C CA . LYS A 1 88 ? -10.158 16.759 1.426 1.00 88.12 88 LYS A CA 1
ATOM 728 C C . LYS A 1 88 ? -10.276 15.350 2.006 1.00 88.12 88 LYS A C 1
ATOM 730 O O . LYS A 1 88 ? -11.247 14.658 1.680 1.00 88.12 88 LYS A O 1
ATOM 735 N N . ARG A 1 89 ? -9.406 14.988 2.954 1.00 91.06 89 ARG A N 1
ATOM 736 C CA . ARG A 1 89 ? -9.494 13.748 3.748 1.00 91.06 89 ARG A CA 1
ATOM 737 C C . ARG A 1 89 ? -10.915 13.376 4.170 1.00 91.06 89 ARG A C 1
ATOM 739 O O . ARG A 1 89 ? -11.363 12.253 3.972 1.00 91.06 89 ARG A O 1
ATOM 746 N N . GLU A 1 90 ? -11.655 14.344 4.707 1.00 89.62 90 GLU A N 1
ATOM 747 C CA . GLU A 1 90 ? -13.029 14.165 5.197 1.00 89.62 90 GLU A CA 1
ATOM 748 C C . GLU A 1 90 ? -13.988 13.691 4.094 1.00 89.62 90 GLU A C 1
ATOM 750 O O . GLU A 1 90 ? -14.909 12.919 4.355 1.00 89.62 90 GLU A O 1
ATOM 755 N N . SER A 1 91 ? -13.766 14.134 2.852 1.00 88.06 91 SER A N 1
ATOM 756 C CA . SER A 1 91 ? -14.563 13.729 1.689 1.00 88.06 91 SER A CA 1
ATOM 757 C C . SER A 1 91 ? -14.223 12.311 1.239 1.00 88.06 91 SER A C 1
ATOM 759 O O . SER A 1 91 ? -15.139 11.546 0.939 1.00 88.06 91 SER A O 1
ATOM 761 N N . ILE A 1 92 ? -12.937 11.946 1.255 1.00 90.81 92 ILE A N 1
ATOM 762 C CA . ILE A 1 92 ? -12.465 10.587 0.952 1.00 90.81 92 ILE A CA 1
ATOM 763 C C . ILE A 1 92 ? -13.010 9.611 1.996 1.00 90.81 92 ILE A C 1
ATOM 765 O O . ILE A 1 92 ? -13.633 8.614 1.643 1.00 90.81 92 ILE A O 1
ATOM 769 N N . PHE A 1 93 ? -12.875 9.944 3.282 1.00 91.06 93 PHE A N 1
ATOM 770 C CA . PHE A 1 93 ? -13.428 9.159 4.382 1.00 91.06 93 PHE A CA 1
ATOM 771 C C . PHE A 1 93 ? -14.949 9.002 4.262 1.00 91.06 93 PHE A C 1
ATOM 773 O O . PHE A 1 93 ? -15.482 7.904 4.417 1.00 91.06 93 PHE A O 1
ATOM 780 N N . ALA A 1 94 ? -15.671 10.080 3.944 1.00 87.50 94 ALA A N 1
ATOM 781 C CA . ALA A 1 94 ? -17.107 9.999 3.715 1.00 87.50 94 ALA A CA 1
ATOM 782 C C . ALA A 1 94 ? -17.429 9.041 2.557 1.00 87.50 94 ALA A C 1
ATOM 784 O O . ALA A 1 94 ? -18.268 8.160 2.713 1.00 87.50 94 ALA A O 1
ATOM 785 N N . ALA A 1 95 ? -16.763 9.165 1.410 1.00 86.88 95 ALA A N 1
ATOM 786 C CA . ALA A 1 95 ? -16.992 8.270 0.278 1.00 86.88 95 ALA A CA 1
ATOM 787 C C . ALA A 1 95 ? -16.628 6.806 0.602 1.00 86.88 95 ALA A C 1
ATOM 789 O O . ALA A 1 95 ? -17.357 5.897 0.204 1.00 86.88 95 ALA A O 1
ATOM 790 N N . TRP A 1 96 ? -15.596 6.578 1.422 1.00 89.19 96 TRP A N 1
ATOM 791 C CA . TRP A 1 96 ? -15.256 5.257 1.952 1.00 89.19 96 TRP A CA 1
ATOM 792 C C . TRP A 1 96 ? -16.407 4.646 2.764 1.00 89.19 96 TRP A C 1
ATOM 794 O O . TRP A 1 96 ? -16.733 3.475 2.582 1.00 89.19 96 TRP A O 1
ATOM 804 N N . VAL A 1 97 ? -17.051 5.423 3.639 1.00 85.62 97 VAL A N 1
ATOM 805 C CA . VAL A 1 97 ? -18.123 4.931 4.526 1.00 85.62 97 VAL A CA 1
ATOM 806 C C . VAL A 1 97 ? -19.496 4.860 3.844 1.00 85.62 97 VAL A C 1
ATOM 808 O O . VAL A 1 97 ? -20.307 4.005 4.202 1.00 85.62 97 VAL A O 1
ATOM 811 N N . TYR A 1 98 ? -19.788 5.771 2.913 1.00 77.50 98 TYR A N 1
ATOM 812 C CA . TYR A 1 98 ? -21.123 5.933 2.321 1.00 77.50 98 TYR A CA 1
ATOM 813 C C . TYR A 1 98 ? -21.313 5.275 0.964 1.00 77.50 98 TYR A C 1
ATOM 815 O O . TYR A 1 98 ? -22.443 5.309 0.490 1.00 77.50 98 TYR A O 1
ATOM 823 N N . GLU A 1 99 ? -20.253 4.741 0.349 1.00 66.81 99 GLU A N 1
ATOM 824 C CA . GLU A 1 99 ? -20.321 4.148 -0.996 1.00 66.81 99 GLU A CA 1
ATOM 825 C C . GLU A 1 99 ? -21.022 5.100 -1.974 1.00 66.81 99 GLU A C 1
ATOM 827 O O . GLU A 1 99 ? -22.042 4.790 -2.580 1.00 66.81 99 GLU A O 1
ATOM 832 N N . LYS A 1 100 ? -20.508 6.334 -2.067 1.00 64.81 100 LYS A N 1
ATOM 833 C CA . LYS A 1 100 ? -21.030 7.292 -3.044 1.00 64.81 100 LYS A CA 1
ATOM 834 C C . LYS A 1 100 ? -20.763 6.773 -4.453 1.00 64.81 100 LYS A C 1
ATOM 836 O O . LYS A 1 100 ? -19.634 6.410 -4.751 1.00 64.81 100 LYS A O 1
ATOM 841 N N . GLU A 1 101 ? -21.762 6.837 -5.323 1.00 60.06 101 GLU A N 1
ATOM 842 C CA . GLU A 1 101 ? -21.600 6.609 -6.760 1.00 60.06 101 GLU A CA 1
ATOM 843 C C . GLU A 1 101 ? -21.139 7.907 -7.439 1.00 60.06 101 GLU A C 1
ATOM 845 O O . GLU A 1 101 ? -21.936 8.680 -7.967 1.00 60.06 101 GLU A O 1
ATOM 850 N N . ASP A 1 102 ? -19.839 8.193 -7.387 1.00 69.12 102 ASP A N 1
ATOM 851 C CA . ASP A 1 102 ? -19.223 9.234 -8.213 1.00 69.12 102 ASP A CA 1
ATOM 852 C C . ASP A 1 102 ? -17.947 8.719 -8.898 1.00 69.12 102 ASP A C 1
ATOM 854 O O . ASP A 1 102 ? -17.479 7.611 -8.645 1.00 69.12 102 ASP A O 1
ATOM 858 N N . ALA A 1 103 ? -17.374 9.512 -9.805 1.00 63.91 103 ALA A N 1
ATOM 859 C CA . ALA A 1 103 ? -16.194 9.103 -10.567 1.00 63.91 103 ALA A CA 1
ATOM 860 C C . ALA A 1 103 ? -14.934 8.878 -9.698 1.00 63.91 103 ALA A C 1
ATOM 862 O O . ALA A 1 103 ? -13.982 8.249 -10.157 1.00 63.91 103 ALA A O 1
ATOM 863 N N . ASN A 1 104 ? -14.908 9.367 -8.454 1.00 71.69 104 ASN A N 1
ATOM 864 C CA . ASN A 1 104 ? -13.819 9.132 -7.503 1.00 71.69 104 ASN A CA 1
ATOM 865 C C . ASN A 1 104 ? -14.018 7.826 -6.716 1.00 71.69 104 ASN A C 1
ATOM 867 O O . ASN A 1 104 ? -13.050 7.282 -6.181 1.00 71.69 104 ASN A O 1
ATOM 871 N N . ALA A 1 105 ? -15.245 7.294 -6.686 1.00 76.75 105 ALA A N 1
ATOM 872 C CA . ALA A 1 105 ? -15.586 6.037 -6.027 1.00 76.75 105 ALA A CA 1
ATOM 873 C C . ALA A 1 105 ? -14.772 4.850 -6.549 1.00 76.75 105 ALA A C 1
ATOM 875 O O . ALA A 1 105 ? -14.459 3.954 -5.775 1.00 76.75 105 ALA A O 1
ATOM 876 N N . TYR A 1 106 ? -14.362 4.869 -7.822 1.00 79.06 106 TYR A N 1
ATOM 877 C CA . TYR A 1 106 ? -13.564 3.796 -8.420 1.00 79.06 106 TYR A CA 1
ATOM 878 C C . TYR A 1 106 ? -12.209 3.597 -7.727 1.00 79.06 106 TYR A C 1
ATOM 880 O O . TYR A 1 106 ? -11.830 2.458 -7.481 1.00 79.06 106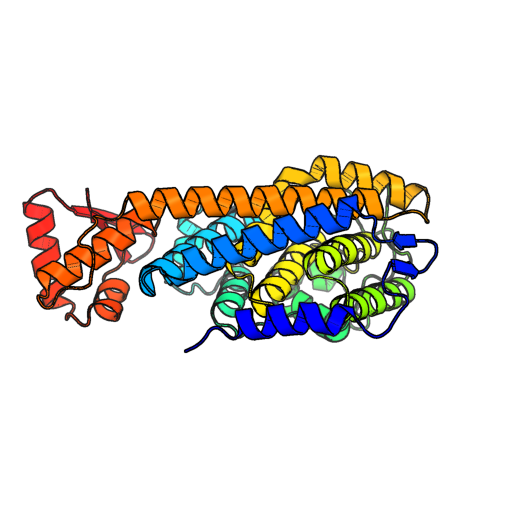 TYR A O 1
ATOM 888 N N . PHE A 1 107 ? -11.499 4.668 -7.347 1.00 82.50 107 PHE A N 1
ATOM 889 C CA . PHE A 1 107 ? -10.221 4.542 -6.625 1.00 82.50 107 PHE A CA 1
ATOM 890 C C . PHE A 1 107 ? -10.439 4.013 -5.216 1.00 82.50 107 PHE A C 1
ATOM 892 O O . PHE A 1 107 ? -9.733 3.121 -4.757 1.00 82.50 107 PHE A O 1
ATOM 899 N N . ILE A 1 108 ? -11.449 4.547 -4.537 1.00 87.88 108 ILE A N 1
ATOM 900 C CA . ILE A 1 108 ? -11.798 4.132 -3.181 1.00 87.88 108 ILE A CA 1
ATOM 901 C C . ILE A 1 108 ? -12.162 2.646 -3.175 1.00 87.88 108 ILE A C 1
ATOM 903 O O . ILE A 1 108 ? -11.661 1.890 -2.347 1.00 87.88 108 ILE A O 1
ATOM 907 N N . GLU A 1 109 ? -12.978 2.217 -4.133 1.00 88.12 109 GLU A N 1
ATOM 908 C CA . GLU A 1 109 ? -13.361 0.822 -4.302 1.00 88.12 109 GLU A CA 1
ATOM 909 C C . GLU A 1 109 ? -12.163 -0.057 -4.674 1.00 88.12 109 GLU A C 1
ATOM 911 O O . GLU A 1 109 ? -11.991 -1.128 -4.101 1.00 88.12 109 GLU A O 1
ATOM 916 N N . ALA A 1 110 ? -11.265 0.415 -5.541 1.00 89.31 110 ALA A N 1
ATOM 917 C CA . ALA A 1 110 ? -10.048 -0.307 -5.895 1.00 89.31 110 ALA A CA 1
ATOM 918 C C . ALA A 1 110 ? -9.163 -0.602 -4.669 1.00 89.31 110 ALA A C 1
ATOM 920 O O . ALA A 1 110 ? -8.621 -1.703 -4.564 1.00 89.31 110 ALA A O 1
ATOM 921 N N . TYR A 1 111 ? -9.046 0.336 -3.721 1.00 91.88 111 TYR A N 1
ATOM 922 C CA . TYR A 1 111 ? -8.325 0.122 -2.460 1.00 91.88 111 TYR A CA 1
ATOM 923 C C . TYR A 1 111 ? -9.117 -0.727 -1.456 1.00 91.88 111 TYR A C 1
ATOM 925 O O . TYR A 1 111 ? -8.530 -1.572 -0.779 1.00 91.88 111 TYR A O 1
ATOM 933 N N . LYS A 1 112 ? -10.447 -0.590 -1.384 1.00 92.38 112 LYS A N 1
ATOM 934 C CA . LYS A 1 112 ? -11.294 -1.503 -0.594 1.00 92.38 112 LYS A CA 1
ATOM 935 C C . LYS A 1 112 ? -11.140 -2.952 -1.051 1.00 92.38 112 LYS A C 1
ATOM 937 O O . LYS A 1 112 ? -10.979 -3.837 -0.217 1.00 92.38 112 LYS A O 1
ATOM 942 N N . GLN A 1 113 ? -11.118 -3.197 -2.360 1.00 92.50 113 GLN A N 1
ATOM 943 C CA . GLN A 1 113 ? -10.919 -4.533 -2.923 1.00 92.50 113 GLN A CA 1
ATOM 944 C C . GLN A 1 113 ? -9.548 -5.127 -2.578 1.00 92.50 113 GLN A C 1
ATOM 946 O O . GLN A 1 113 ? -9.456 -6.346 -2.411 1.00 92.50 113 GLN A O 1
ATOM 951 N N . ILE A 1 114 ? -8.501 -4.299 -2.446 1.00 93.12 114 ILE A N 1
ATOM 952 C CA . ILE A 1 114 ? -7.203 -4.742 -1.911 1.00 93.12 114 ILE A CA 1
ATOM 953 C C . ILE A 1 114 ? -7.399 -5.250 -0.482 1.00 93.12 114 ILE A C 1
ATOM 955 O O . ILE A 1 114 ? -7.118 -6.417 -0.214 1.00 93.12 114 ILE A O 1
ATOM 959 N N . LEU A 1 115 ? -7.957 -4.421 0.409 1.00 92.81 115 LEU A N 1
ATOM 960 C CA . LEU A 1 115 ? -8.156 -4.781 1.820 1.00 92.81 115 LEU A CA 1
ATOM 961 C C . LEU A 1 115 ? -9.045 -6.021 2.007 1.00 92.81 115 LEU A C 1
ATOM 963 O O . LEU A 1 115 ? -8.777 -6.850 2.878 1.00 92.81 115 LEU A O 1
ATOM 967 N N . ASP A 1 116 ? -10.056 -6.179 1.155 1.00 92.19 116 ASP A N 1
ATOM 968 C CA . ASP A 1 116 ? -10.976 -7.319 1.142 1.00 92.19 116 ASP A CA 1
ATOM 969 C C . ASP A 1 116 ? -10.380 -8.593 0.514 1.00 92.19 116 ASP A C 1
ATOM 971 O O . ASP A 1 116 ? -11.067 -9.614 0.445 1.00 92.19 116 ASP A O 1
ATOM 975 N N . ARG A 1 117 ? -9.126 -8.561 0.033 1.00 90.25 117 ARG A N 1
ATOM 976 C CA . ARG A 1 117 ? -8.475 -9.662 -0.712 1.00 90.25 117 ARG A CA 1
ATOM 977 C C . ARG A 1 117 ? -9.232 -10.069 -1.983 1.00 90.25 117 ARG A C 1
ATOM 979 O O . ARG A 1 117 ? -9.110 -11.201 -2.451 1.00 90.25 117 ARG A O 1
ATOM 986 N N . LYS A 1 118 ? -10.018 -9.151 -2.547 1.00 92.31 118 LYS A N 1
ATOM 987 C CA . LYS A 1 118 ? -10.746 -9.332 -3.814 1.00 92.31 118 LYS A CA 1
ATOM 988 C C . LYS A 1 118 ? -9.911 -8.911 -5.019 1.00 92.31 118 LYS A C 1
ATOM 990 O O . LYS A 1 118 ? -10.209 -9.330 -6.134 1.00 92.31 118 LYS A O 1
ATOM 995 N N . ARG A 1 119 ? -8.869 -8.101 -4.801 1.00 90.75 119 ARG A N 1
ATOM 996 C CA . ARG A 1 119 ? -7.933 -7.679 -5.842 1.00 90.75 119 ARG A CA 1
ATOM 997 C C . ARG A 1 119 ? -6.686 -8.549 -5.856 1.00 90.75 119 ARG A C 1
ATOM 999 O O . ARG A 1 119 ? -6.105 -8.798 -4.803 1.00 90.75 119 ARG A O 1
ATOM 1006 N N . LYS A 1 120 ? -6.267 -8.940 -7.060 1.00 91.75 120 LYS A N 1
ATOM 1007 C CA . LYS A 1 120 ? -4.967 -9.558 -7.312 1.00 91.75 120 LYS A CA 1
ATOM 1008 C C . LYS A 1 120 ? -4.056 -8.633 -8.111 1.00 91.75 120 LYS A C 1
ATOM 1010 O O . LYS A 1 120 ? -4.562 -7.812 -8.881 1.00 91.75 120 LYS A O 1
ATOM 1015 N N . ALA A 1 121 ? -2.746 -8.760 -7.928 1.00 93.62 121 ALA A N 1
ATOM 1016 C CA . ALA A 1 121 ? -1.780 -8.033 -8.740 1.00 93.62 121 ALA A CA 1
ATOM 1017 C C . ALA A 1 121 ? -1.749 -8.618 -10.159 1.00 93.62 121 ALA A C 1
ATOM 1019 O O . ALA A 1 121 ? -1.815 -9.843 -10.304 1.00 93.62 121 ALA A O 1
ATOM 1020 N N . PRO A 1 122 ? -1.647 -7.778 -11.204 1.00 95.00 122 PRO A N 1
ATOM 1021 C CA . PRO A 1 122 ? -1.542 -8.267 -12.571 1.00 95.00 122 PRO A CA 1
ATOM 1022 C C . PRO A 1 122 ? -0.269 -9.102 -12.764 1.00 95.00 122 PRO A C 1
ATOM 1024 O O . PRO A 1 122 ? 0.798 -8.746 -12.262 1.00 95.00 122 PRO A O 1
ATOM 1027 N N . ARG A 1 123 ? -0.387 -10.205 -13.511 1.00 93.50 123 ARG A N 1
ATOM 1028 C CA . ARG A 1 123 ? 0.719 -11.123 -13.859 1.00 93.50 123 ARG A CA 1
ATOM 1029 C C . ARG A 1 123 ? 1.139 -11.060 -15.323 1.00 93.50 123 ARG A C 1
ATOM 1031 O O . ARG A 1 123 ? 2.061 -11.750 -15.737 1.00 93.50 123 ARG A O 1
ATOM 1038 N N . ASN A 1 124 ? 0.435 -10.281 -16.132 1.00 93.81 124 ASN A N 1
ATOM 1039 C CA . ASN A 1 124 ? 0.708 -10.125 -17.554 1.00 93.81 124 ASN A CA 1
ATOM 1040 C C . ASN A 1 124 ? 0.129 -8.801 -18.067 1.00 93.81 124 ASN A C 1
ATOM 1042 O O . ASN A 1 124 ? -0.645 -8.120 -17.388 1.00 93.81 124 ASN A O 1
ATOM 1046 N N . VAL A 1 125 ? 0.496 -8.451 -19.299 1.00 93.88 125 VAL A N 1
ATOM 1047 C CA . VAL A 1 125 ? 0.079 -7.205 -19.955 1.00 93.88 125 VAL A CA 1
ATOM 1048 C C . VAL A 1 125 ? -1.438 -7.110 -20.157 1.00 93.88 125 VAL A C 1
ATOM 1050 O O . VAL A 1 125 ? -1.997 -6.018 -20.087 1.00 93.88 125 VAL A O 1
ATOM 1053 N N . GLN A 1 126 ? -2.138 -8.233 -20.345 1.00 91.31 126 GLN A N 1
ATOM 1054 C CA . GLN A 1 126 ? -3.593 -8.245 -20.514 1.00 91.31 126 GLN A CA 1
ATOM 1055 C C . GLN A 1 126 ? -4.313 -7.919 -19.201 1.00 91.31 126 GLN A C 1
ATOM 1057 O O . GLN A 1 126 ? -5.270 -7.146 -19.186 1.00 91.31 126 GLN A O 1
ATOM 1062 N N . GLU A 1 127 ? -3.853 -8.486 -18.088 1.00 94.19 127 GLU A N 1
ATOM 1063 C CA . GLU A 1 127 ? -4.360 -8.168 -16.754 1.00 94.19 127 GLU A CA 1
ATOM 1064 C C . GLU A 1 127 ? -4.047 -6.728 -16.362 1.00 94.19 127 GLU A C 1
ATOM 1066 O O . GLU A 1 127 ? -4.925 -6.043 -15.838 1.00 94.19 127 GLU A O 1
ATOM 1071 N N . LEU A 1 128 ? -2.840 -6.245 -16.676 1.00 93.75 128 LEU A N 1
ATOM 1072 C CA . LEU A 1 128 ? -2.475 -4.843 -16.497 1.00 93.75 128 LEU A CA 1
ATOM 1073 C C . LEU A 1 128 ? -3.460 -3.916 -17.216 1.00 93.75 128 LEU A C 1
ATOM 1075 O O . LEU A 1 128 ? -3.962 -2.969 -16.611 1.00 93.75 128 LEU A O 1
ATOM 1079 N N . ASN A 1 129 ? -3.792 -4.225 -18.471 1.00 90.06 129 ASN A N 1
ATOM 1080 C CA . ASN A 1 129 ? -4.727 -3.412 -19.235 1.00 90.06 129 ASN A CA 1
ATOM 1081 C C . ASN A 1 129 ? -6.135 -3.405 -18.629 1.00 90.06 129 ASN A C 1
ATOM 1083 O O . ASN A 1 129 ? -6.756 -2.351 -18.536 1.00 90.06 129 ASN A O 1
ATOM 1087 N N . ARG A 1 130 ? -6.610 -4.540 -18.102 1.00 89.06 130 ARG A N 1
ATOM 1088 C CA . ARG A 1 130 ? -7.879 -4.581 -17.352 1.00 89.06 130 ARG A CA 1
ATOM 1089 C C . ARG A 1 130 ? -7.832 -3.705 -16.100 1.00 89.06 130 ARG A C 1
ATOM 1091 O O . ARG A 1 130 ? -8.817 -3.040 -15.787 1.00 89.06 130 ARG A O 1
ATOM 1098 N N . VAL A 1 131 ? -6.700 -3.680 -15.390 1.00 90.44 131 VAL A N 1
ATOM 1099 C CA . VAL A 1 131 ? -6.518 -2.796 -14.228 1.00 90.44 131 VAL A CA 1
ATOM 1100 C C . VAL A 1 131 ? -6.581 -1.330 -14.643 1.00 90.44 131 VAL A C 1
ATOM 1102 O O . VAL A 1 131 ? -7.302 -0.558 -14.013 1.00 90.44 131 VAL A O 1
ATOM 1105 N N . TYR A 1 132 ? -5.879 -0.950 -15.708 1.00 88.38 132 TYR A N 1
ATOM 1106 C CA . TYR A 1 132 ? -5.933 0.409 -16.238 1.00 88.38 132 TYR A CA 1
ATOM 1107 C C . TYR A 1 132 ? -7.354 0.795 -16.670 1.00 88.38 132 TYR A C 1
ATOM 1109 O O . TYR A 1 132 ? -7.847 1.860 -16.296 1.00 88.38 132 TYR A O 1
ATOM 1117 N N . GLU A 1 133 ? -8.057 -0.088 -17.384 1.00 83.94 133 GLU A N 1
ATOM 1118 C CA . GLU A 1 133 ? -9.438 0.141 -17.811 1.00 83.94 133 GLU A CA 1
ATOM 1119 C C . GLU A 1 133 ? -10.382 0.386 -16.626 1.00 83.94 133 GLU A C 1
ATOM 1121 O O . GLU A 1 133 ? -11.240 1.271 -16.645 1.00 83.94 133 GLU A O 1
ATOM 1126 N N . GLU A 1 134 ? -10.229 -0.402 -15.568 1.00 83.00 134 GLU A N 1
ATOM 1127 C CA . GLU A 1 134 ? -11.096 -0.337 -14.404 1.00 83.00 134 GLU A CA 1
ATOM 1128 C C . GLU A 1 134 ? -10.823 0.874 -13.516 1.00 83.00 134 GLU A C 1
ATOM 1130 O O . GLU A 1 134 ? -11.770 1.534 -13.086 1.00 83.00 134 GLU A O 1
ATOM 1135 N N . VAL A 1 135 ? -9.549 1.153 -13.239 1.00 81.69 135 VAL A N 1
ATOM 1136 C CA . VAL A 1 135 ? -9.148 2.120 -12.212 1.00 81.69 135 VAL A CA 1
ATOM 1137 C C . VAL A 1 135 ? -8.893 3.506 -12.808 1.00 81.69 135 VAL A C 1
ATOM 1139 O O . VAL A 1 135 ? -9.196 4.511 -12.170 1.00 81.69 135 VAL A O 1
ATOM 1142 N N . VAL A 1 136 ? -8.389 3.582 -14.044 1.00 80.44 136 VAL A N 1
ATOM 1143 C CA . VAL A 1 136 ? -8.024 4.848 -14.702 1.00 80.44 136 VAL A CA 1
ATOM 1144 C C . VAL A 1 136 ? -9.046 5.230 -15.775 1.00 80.44 136 VAL A C 1
ATOM 1146 O O . VAL A 1 136 ? -9.648 6.307 -15.707 1.00 80.44 136 VAL A O 1
ATOM 1149 N N . TYR A 1 137 ? -9.304 4.343 -16.741 1.00 76.88 137 TYR A N 1
ATOM 1150 C CA . TYR A 1 137 ? -10.089 4.680 -17.934 1.00 76.88 137 TYR A CA 1
ATOM 1151 C C . TYR A 1 137 ? -11.539 5.055 -17.616 1.00 76.88 137 TYR A C 1
ATOM 1153 O O . TYR A 1 137 ? -12.051 6.054 -18.131 1.00 76.88 137 TYR A O 1
ATOM 1161 N N . LYS A 1 138 ? -12.219 4.280 -16.755 1.00 73.06 138 LYS A N 1
ATOM 1162 C CA . LYS A 1 138 ? -13.638 4.503 -16.408 1.00 73.06 138 LYS A CA 1
ATOM 1163 C C . LYS A 1 138 ? -13.918 5.900 -15.850 1.00 73.06 138 LYS A C 1
ATOM 1165 O O . LYS A 1 138 ? -15.013 6.416 -16.060 1.00 73.06 138 LYS A O 1
ATOM 1170 N N . ARG A 1 139 ? -12.943 6.541 -15.201 1.00 67.88 139 ARG A N 1
ATOM 1171 C CA . ARG A 1 139 ? -13.089 7.909 -14.686 1.00 67.88 139 ARG A CA 1
ATOM 1172 C C . ARG A 1 139 ? -12.992 8.974 -15.774 1.00 67.88 139 ARG A C 1
ATOM 1174 O O . ARG A 1 139 ? -13.728 9.954 -15.727 1.00 67.88 139 ARG A O 1
ATOM 1181 N N . ASN A 1 140 ? -12.097 8.786 -16.741 1.00 66.12 140 ASN A N 1
ATOM 1182 C CA . ASN A 1 140 ? -11.761 9.785 -17.757 1.00 66.12 140 ASN A CA 1
ATOM 1183 C C . ASN A 1 140 ? -12.163 9.344 -19.172 1.00 66.12 140 ASN A C 1
ATOM 1185 O O . ASN A 1 140 ? -11.493 9.661 -20.155 1.00 66.12 140 ASN A O 1
ATOM 1189 N N . ALA A 1 141 ? -13.300 8.654 -19.304 1.00 64.81 141 ALA A N 1
ATOM 1190 C CA . ALA A 1 141 ? -13.775 8.114 -20.580 1.00 64.81 141 ALA A CA 1
ATOM 1191 C C . ALA A 1 141 ? -13.828 9.162 -21.714 1.00 64.81 141 ALA A C 1
ATOM 1193 O O . ALA A 1 141 ? -13.622 8.821 -22.877 1.00 64.81 141 ALA A O 1
ATOM 1194 N N . ALA A 1 142 ? -14.067 10.440 -21.398 1.00 59.47 142 ALA A N 1
ATOM 1195 C CA . ALA A 1 142 ? -14.057 11.532 -22.374 1.00 59.47 142 ALA A CA 1
ATOM 1196 C C . ALA A 1 142 ? -12.652 11.871 -22.916 1.00 59.47 142 ALA A C 1
ATOM 1198 O O . ALA A 1 142 ? -12.522 12.120 -24.114 1.00 59.47 142 ALA A O 1
ATOM 1199 N N . PHE A 1 143 ? -11.613 11.849 -22.069 1.00 59.53 143 PHE A N 1
ATOM 1200 C CA . PHE A 1 143 ? -10.212 12.004 -22.489 1.00 59.53 143 PHE A CA 1
ATOM 1201 C C . PHE A 1 143 ? -9.786 10.810 -23.351 1.00 59.53 143 PHE A C 1
ATOM 1203 O O . PHE A 1 143 ? -9.250 10.975 -24.444 1.00 59.53 143 PHE A O 1
ATOM 1210 N N . HIS A 1 144 ? -10.115 9.595 -22.911 1.00 62.47 144 HIS A N 1
ATOM 1211 C CA . HIS A 1 144 ? -9.671 8.386 -23.595 1.00 62.47 144 HIS A CA 1
ATOM 1212 C C . HIS A 1 144 ? -10.364 8.131 -24.936 1.00 62.47 144 HIS A C 1
ATOM 1214 O O . HIS A 1 144 ? -9.710 7.670 -25.863 1.00 62.47 144 HIS A O 1
ATOM 1220 N N . ARG A 1 145 ? -11.645 8.494 -25.102 1.00 62.91 145 ARG A N 1
ATOM 1221 C CA . ARG A 1 145 ? -12.341 8.387 -26.403 1.00 62.91 145 ARG A CA 1
ATOM 1222 C C . ARG A 1 145 ? -11.666 9.177 -27.529 1.00 62.91 145 ARG A C 1
ATOM 1224 O O . ARG A 1 145 ? -11.907 8.863 -28.689 1.00 62.91 145 ARG A O 1
ATOM 1231 N N . LYS A 1 146 ? -10.876 10.203 -27.200 1.00 60.34 146 LYS A N 1
ATOM 1232 C CA . LYS A 1 146 ? -10.131 11.012 -28.176 1.00 60.34 146 LYS A CA 1
ATOM 1233 C C . LYS A 1 146 ? -8.721 10.483 -28.446 1.00 60.34 146 LYS A C 1
ATOM 1235 O O . LYS A 1 146 ? -8.224 10.683 -29.545 1.00 60.34 146 LYS A O 1
ATOM 1240 N N . ASN A 1 147 ? -8.112 9.819 -27.462 1.00 55.56 147 ASN A N 1
ATOM 1241 C 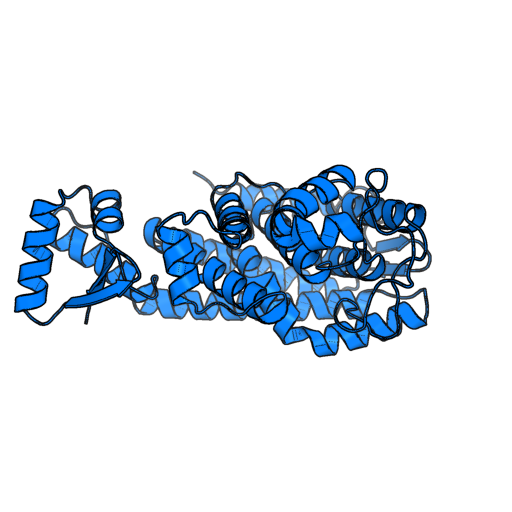CA . ASN A 1 147 ? -6.678 9.517 -27.458 1.00 55.56 147 ASN A CA 1
ATOM 1242 C C . ASN A 1 147 ? -6.351 8.014 -27.544 1.00 55.56 147 ASN A C 1
ATOM 1244 O O . ASN A 1 147 ? -5.215 7.667 -27.835 1.00 55.56 147 ASN A O 1
ATOM 1248 N N . ILE A 1 148 ? -7.314 7.117 -27.299 1.00 61.44 148 ILE A N 1
ATOM 1249 C CA . ILE A 1 148 ? -7.109 5.662 -27.348 1.00 61.44 148 ILE A CA 1
ATOM 1250 C C . ILE A 1 148 ? -7.799 5.088 -28.583 1.00 61.44 148 ILE A C 1
ATOM 1252 O O . ILE A 1 148 ? -9.026 5.107 -28.705 1.00 61.44 148 ILE A O 1
ATOM 1256 N N . GLN A 1 149 ? -7.005 4.532 -29.494 1.00 59.44 149 GLN A N 1
ATOM 1257 C CA . GLN A 1 149 ? -7.517 3.710 -30.583 1.00 59.44 149 GLN A CA 1
ATOM 1258 C C . GLN A 1 149 ? -7.916 2.333 -30.030 1.00 59.44 149 GLN A C 1
ATOM 1260 O O . GLN A 1 149 ? -7.144 1.697 -29.321 1.00 59.44 149 GLN A O 1
ATOM 1265 N N . ARG A 1 150 ? -9.126 1.858 -30.358 1.00 53.12 150 ARG A N 1
ATOM 1266 C CA . ARG A 1 150 ? -9.769 0.656 -29.774 1.00 53.12 150 ARG A CA 1
ATOM 1267 C C . ARG A 1 150 ? -9.001 -0.675 -29.918 1.00 53.12 150 ARG A C 1
ATOM 1269 O O . ARG A 1 150 ? -9.475 -1.671 -29.383 1.00 53.12 150 ARG A O 1
ATOM 1276 N N . PHE A 1 151 ? -7.882 -0.712 -30.641 1.00 53.31 151 PHE A N 1
ATOM 1277 C CA . PHE A 1 151 ? -7.162 -1.942 -30.992 1.00 53.31 151 PHE A CA 1
ATOM 1278 C C . PHE A 1 151 ? -5.787 -2.095 -30.325 1.00 53.31 151 PHE A C 1
ATOM 1280 O O . PHE A 1 151 ? -5.160 -3.132 -30.515 1.00 53.31 151 PHE A O 1
ATOM 1287 N N . HIS A 1 152 ? -5.342 -1.111 -29.539 1.00 64.75 152 HIS A N 1
ATOM 1288 C CA . HIS A 1 152 ? -4.040 -1.136 -28.868 1.00 64.75 152 HIS A CA 1
ATOM 1289 C C . HIS A 1 152 ? -4.201 -1.305 -27.354 1.00 64.75 152 HIS A C 1
ATOM 1291 O O . HIS A 1 152 ? -5.120 -0.744 -26.752 1.00 64.75 152 HIS A O 1
ATOM 1297 N N . LEU A 1 153 ? -3.314 -2.098 -26.748 1.00 69.69 153 LEU A N 1
ATOM 1298 C CA . LEU A 1 153 ? -3.217 -2.272 -25.296 1.00 69.69 153 LEU A CA 1
ATOM 1299 C C . LEU A 1 153 ? -2.459 -1.105 -24.658 1.00 69.69 153 LEU A C 1
ATOM 1301 O O . LEU A 1 153 ? -2.741 -0.732 -23.521 1.00 69.69 153 LEU A O 1
ATOM 1305 N N . PHE A 1 154 ? -1.501 -0.539 -25.390 1.00 85.38 154 PHE A N 1
ATOM 1306 C CA . PHE A 1 154 ? -0.601 0.506 -24.912 1.00 85.38 154 PHE A CA 1
ATOM 1307 C C . PHE A 1 154 ? -0.498 1.659 -25.907 1.00 85.38 154 PHE A C 1
ATOM 1309 O O . PHE A 1 154 ? -1.059 1.618 -27.002 1.00 85.38 154 PHE A O 1
ATOM 1316 N N . ARG A 1 155 ? 0.215 2.722 -25.522 1.00 84.62 155 ARG A N 1
ATOM 1317 C CA . ARG A 1 155 ? 0.516 3.809 -26.459 1.00 84.62 155 ARG A CA 1
ATOM 1318 C C . ARG A 1 155 ? 1.356 3.295 -27.630 1.00 84.62 155 ARG A C 1
ATOM 1320 O O . ARG A 1 155 ? 2.220 2.434 -27.467 1.00 84.62 155 ARG A O 1
ATOM 1327 N N . THR A 1 156 ? 1.116 3.861 -28.805 1.00 79.00 156 THR A N 1
ATOM 1328 C CA . THR A 1 156 ? 1.789 3.467 -30.052 1.00 79.00 156 THR A CA 1
ATOM 1329 C C . THR A 1 156 ? 2.969 4.361 -30.414 1.00 79.00 156 THR A C 1
ATOM 1331 O O . THR A 1 156 ? 3.715 4.043 -31.335 1.00 79.00 156 THR A O 1
ATOM 1334 N N . ASP A 1 157 ? 3.124 5.483 -29.717 1.00 72.56 157 ASP A N 1
ATOM 1335 C CA . ASP A 1 157 ? 4.141 6.491 -29.981 1.00 72.56 157 ASP A CA 1
ATOM 1336 C C . ASP A 1 157 ? 4.625 7.150 -28.681 1.00 72.56 157 ASP A C 1
ATOM 1338 O O . ASP A 1 157 ? 4.005 7.031 -27.621 1.00 72.56 157 ASP A O 1
ATOM 1342 N N . ALA A 1 158 ? 5.785 7.802 -28.759 1.00 66.25 158 ALA A N 1
ATOM 1343 C CA . ALA A 1 158 ? 6.449 8.463 -27.634 1.00 66.25 158 ALA A CA 1
ATOM 1344 C C . ALA A 1 158 ? 6.135 9.974 -27.551 1.00 66.25 158 ALA A C 1
ATOM 1346 O O . ALA A 1 158 ? 6.398 10.610 -26.534 1.00 66.25 158 ALA A O 1
ATOM 1347 N N . LEU A 1 159 ? 5.573 10.554 -28.622 1.00 55.09 159 LEU A N 1
ATOM 1348 C CA . LEU A 1 159 ? 5.364 12.002 -28.797 1.00 55.09 159 LEU A CA 1
ATOM 1349 C C . LEU A 1 159 ? 4.234 12.561 -27.923 1.00 55.09 159 LEU A C 1
ATOM 1351 O O . LEU A 1 159 ? 4.064 13.772 -27.808 1.00 55.09 159 LEU A O 1
ATOM 1355 N N . SER A 1 160 ? 3.458 11.676 -27.318 1.00 53.53 160 SER A N 1
ATOM 1356 C CA . SER A 1 160 ? 2.240 11.975 -26.583 1.00 53.53 160 SER A CA 1
ATOM 1357 C C . SER A 1 160 ? 2.397 12.080 -25.066 1.00 53.53 160 SER A C 1
ATOM 1359 O O . SER A 1 160 ? 1.420 12.389 -24.386 1.00 53.53 160 SER A O 1
ATOM 1361 N N . LEU A 1 161 ? 3.564 11.725 -24.519 1.00 58.34 161 LEU A N 1
ATOM 1362 C CA . LEU A 1 161 ? 3.826 11.894 -23.092 1.00 58.34 161 LEU A CA 1
ATOM 1363 C C . LEU A 1 161 ? 4.191 13.364 -22.862 1.00 58.34 161 LEU A C 1
ATOM 1365 O O . LEU A 1 161 ? 5.258 13.817 -23.275 1.00 58.34 161 LEU A O 1
ATOM 1369 N N . ASP A 1 162 ? 3.288 14.129 -22.260 1.00 52.19 162 ASP A N 1
ATOM 1370 C CA . ASP A 1 162 ? 3.540 15.534 -21.943 1.00 52.19 162 ASP A CA 1
ATOM 1371 C C . ASP A 1 162 ? 4.506 15.685 -20.743 1.00 52.19 162 ASP A C 1
ATOM 1373 O O . ASP A 1 162 ? 4.881 14.717 -20.072 1.00 52.19 162 ASP A O 1
ATOM 1377 N N . GLU A 1 163 ? 4.900 16.920 -20.427 1.00 45.44 163 GLU A N 1
ATOM 1378 C CA . GLU A 1 163 ? 5.735 17.225 -19.254 1.00 45.44 163 GLU A CA 1
ATOM 1379 C C . GLU A 1 163 ? 5.067 16.876 -17.906 1.00 45.44 163 GLU A C 1
ATOM 1381 O O . GLU A 1 163 ? 5.768 16.770 -16.898 1.00 45.44 163 GLU A O 1
ATOM 1386 N N . THR A 1 164 ? 3.740 16.686 -17.865 1.00 46.94 164 THR A N 1
ATOM 1387 C CA . THR A 1 164 ? 2.975 16.384 -16.639 1.00 46.94 164 THR A CA 1
ATOM 1388 C C . THR A 1 164 ? 2.828 14.882 -16.368 1.00 46.94 164 THR A C 1
ATOM 1390 O O . THR A 1 164 ? 2.683 14.466 -15.219 1.00 46.94 164 THR A O 1
ATOM 1393 N N . THR A 1 165 ? 2.939 14.057 -17.408 1.00 57.75 165 THR A N 1
ATOM 1394 C CA . THR A 1 165 ? 2.834 12.591 -17.386 1.00 57.75 165 THR A CA 1
ATOM 1395 C C . THR A 1 165 ? 4.200 11.907 -17.452 1.00 57.75 165 THR A C 1
ATOM 1397 O O . THR A 1 165 ? 4.336 10.770 -16.988 1.00 57.75 165 THR A O 1
ATOM 1400 N N . ASN A 1 166 ? 5.232 12.604 -17.942 1.00 62.09 166 ASN A N 1
ATOM 1401 C CA . ASN A 1 166 ? 6.613 12.133 -17.917 1.00 62.09 166 ASN A CA 1
ATOM 1402 C C . ASN A 1 166 ? 7.254 12.296 -16.538 1.00 62.09 166 ASN A C 1
ATOM 1404 O O . ASN A 1 166 ? 7.618 13.390 -16.105 1.00 62.09 166 ASN A O 1
ATOM 1408 N N . PHE A 1 167 ? 7.499 11.164 -15.874 1.00 71.69 167 PHE A N 1
ATOM 1409 C CA . PHE A 1 167 ? 8.266 11.143 -14.627 1.00 71.69 167 PHE A CA 1
ATOM 1410 C C . PHE A 1 167 ? 9.684 11.712 -14.821 1.00 71.69 167 PHE A C 1
ATOM 1412 O O . PHE A 1 167 ? 10.163 12.515 -14.015 1.00 71.69 167 PHE A O 1
ATOM 1419 N N . VAL A 1 168 ? 10.333 11.350 -15.932 1.00 76.19 168 VAL A N 1
ATOM 1420 C CA . VAL A 1 168 ? 11.628 11.887 -16.367 1.00 76.19 168 VAL A CA 1
ATOM 1421 C C . VAL A 1 168 ? 11.409 12.758 -17.602 1.00 76.19 168 VAL A C 1
ATOM 1423 O O . VAL A 1 168 ? 11.150 12.249 -18.684 1.00 76.19 168 VAL A O 1
ATOM 1426 N N . SER A 1 169 ? 11.533 14.078 -17.447 1.00 69.19 169 SER A N 1
ATOM 1427 C CA . SER A 1 169 ? 11.170 15.075 -18.470 1.00 69.19 169 SER A CA 1
ATOM 1428 C C . SER A 1 169 ? 11.932 14.939 -19.798 1.00 69.19 169 SER A C 1
ATOM 1430 O O . SER A 1 169 ? 11.458 15.416 -20.819 1.00 69.19 169 SER A O 1
ATOM 1432 N N . SER A 1 170 ? 13.096 14.282 -19.806 1.00 73.50 170 SER A N 1
ATOM 1433 C CA . SER A 1 170 ? 13.913 14.048 -21.006 1.00 73.50 170 SER A CA 1
ATOM 1434 C C . SER A 1 170 ? 13.802 12.624 -21.564 1.00 73.50 170 SER A C 1
ATOM 1436 O O . SER A 1 170 ? 14.631 12.237 -22.384 1.00 73.50 170 SER A O 1
ATOM 1438 N N . TYR A 1 171 ? 12.861 11.810 -21.078 1.00 81.50 171 TYR A N 1
ATOM 1439 C CA . TYR A 1 171 ? 12.742 10.407 -21.461 1.00 81.50 171 TYR A CA 1
ATOM 1440 C C . TYR A 1 171 ? 11.298 10.070 -21.858 1.00 81.50 171 TYR A C 1
ATOM 1442 O O . TYR A 1 171 ? 10.440 9.972 -20.983 1.00 81.50 171 TYR A O 1
ATOM 1450 N N . PRO A 1 172 ? 11.023 9.855 -23.156 1.00 74.50 172 PRO A N 1
ATOM 1451 C CA . PRO A 1 172 ? 9.665 9.675 -23.664 1.00 74.50 172 PRO A CA 1
ATOM 1452 C C . PRO A 1 172 ? 9.166 8.218 -23.563 1.00 74.50 172 PRO A C 1
ATOM 1454 O O . PRO A 1 172 ? 8.234 7.827 -24.264 1.00 74.50 172 PRO A O 1
ATOM 1457 N N . GLY A 1 173 ? 9.786 7.385 -22.720 1.00 84.12 173 GLY A N 1
ATOM 1458 C CA . GLY A 1 173 ? 9.474 5.958 -22.641 1.00 84.12 173 GLY A CA 1
ATOM 1459 C C . GLY A 1 173 ? 9.955 5.159 -23.857 1.00 84.12 173 GLY A C 1
ATOM 1460 O O . GLY A 1 173 ? 10.674 5.661 -24.724 1.00 84.12 173 GLY A O 1
ATOM 1461 N N . LEU A 1 174 ? 9.553 3.887 -23.927 1.00 88.50 174 LEU A N 1
ATOM 1462 C CA . LEU A 1 174 ? 9.855 3.027 -25.077 1.00 88.50 174 LEU A CA 1
ATOM 1463 C C . LEU A 1 174 ? 9.056 3.442 -26.326 1.00 88.50 174 LEU A C 1
ATOM 1465 O O . LEU A 1 174 ? 7.910 3.871 -26.198 1.00 88.50 174 LEU A O 1
ATOM 1469 N N . PRO A 1 175 ? 9.626 3.348 -27.537 1.00 84.88 175 PRO A N 1
ATOM 1470 C CA . PRO A 1 175 ? 9.049 3.997 -28.711 1.00 84.88 175 PRO A CA 1
ATOM 1471 C C . PRO A 1 175 ? 7.859 3.250 -29.323 1.00 84.88 175 PRO A C 1
ATOM 1473 O O . PRO A 1 175 ? 7.024 3.901 -29.944 1.00 84.88 175 PRO A O 1
ATOM 1476 N N . SER A 1 176 ? 7.768 1.924 -29.162 1.00 87.88 176 SER A N 1
ATOM 1477 C CA . SER A 1 176 ? 6.712 1.106 -29.771 1.00 87.88 176 SER A CA 1
ATOM 1478 C C . SER A 1 176 ? 5.923 0.282 -28.751 1.00 87.88 176 SER A C 1
ATOM 1480 O O . SER A 1 176 ? 6.438 -0.108 -27.702 1.00 87.88 176 SER A O 1
ATOM 1482 N N . GLU A 1 177 ? 4.675 -0.050 -29.092 1.00 88.69 177 GLU A N 1
ATOM 1483 C CA . GLU A 1 177 ? 3.838 -0.959 -28.297 1.00 88.69 177 GLU A CA 1
ATOM 1484 C C . GLU A 1 177 ? 4.490 -2.341 -28.134 1.00 88.69 177 GLU A C 1
ATOM 1486 O O . GLU A 1 177 ? 4.395 -2.948 -27.070 1.00 88.69 177 GLU A O 1
ATOM 1491 N N . THR A 1 178 ? 5.199 -2.833 -29.156 1.00 90.44 178 THR A N 1
ATOM 1492 C CA . THR A 1 178 ? 5.920 -4.111 -29.075 1.00 90.44 178 THR A CA 1
ATOM 1493 C C . THR A 1 178 ? 7.019 -4.068 -28.018 1.00 90.44 178 THR A C 1
ATOM 1495 O O . THR A 1 178 ? 7.102 -4.992 -27.208 1.00 90.44 178 THR A O 1
ATOM 1498 N N . ASP A 1 179 ? 7.803 -2.988 -27.968 1.00 90.69 179 ASP A N 1
ATOM 1499 C CA . ASP A 1 179 ? 8.848 -2.818 -26.952 1.00 90.69 179 ASP A CA 1
ATOM 1500 C C . ASP A 1 179 ? 8.235 -2.723 -25.550 1.00 90.69 179 ASP A C 1
ATOM 1502 O O . ASP A 1 179 ? 8.727 -3.344 -24.610 1.00 90.69 179 ASP A O 1
ATOM 1506 N N . ILE A 1 180 ? 7.118 -2.000 -25.408 1.00 92.50 180 ILE A N 1
ATOM 1507 C CA . ILE A 1 180 ? 6.375 -1.897 -24.143 1.00 92.50 180 ILE A CA 1
ATOM 1508 C C . ILE A 1 180 ? 5.882 -3.277 -23.684 1.00 92.50 180 ILE A C 1
ATOM 1510 O O . ILE A 1 180 ? 6.046 -3.629 -22.515 1.00 92.50 180 ILE A O 1
ATOM 1514 N N . ILE A 1 181 ? 5.296 -4.074 -24.587 1.00 92.69 181 ILE A N 1
ATOM 1515 C CA . ILE A 1 181 ? 4.814 -5.427 -24.277 1.00 92.69 181 ILE A CA 1
ATOM 1516 C C . ILE A 1 181 ? 5.969 -6.318 -23.828 1.00 92.69 181 ILE A C 1
ATOM 1518 O O . ILE A 1 181 ? 5.822 -7.025 -22.831 1.00 92.69 181 ILE A O 1
ATOM 1522 N N . GLN A 1 182 ? 7.097 -6.301 -24.542 1.00 94.19 182 GLN A N 1
ATOM 1523 C CA . GLN A 1 182 ? 8.272 -7.103 -24.193 1.00 94.19 182 GLN A CA 1
ATOM 1524 C C . GLN A 1 182 ? 8.809 -6.714 -22.814 1.00 94.19 182 GLN A C 1
ATOM 1526 O O . GLN A 1 182 ? 8.975 -7.579 -21.954 1.00 94.19 182 GLN A O 1
ATOM 1531 N N . GLU A 1 183 ? 8.972 -5.413 -22.574 1.00 94.75 183 GLU A N 1
ATOM 1532 C CA . GLU A 1 183 ? 9.459 -4.871 -21.309 1.00 94.75 183 GLU A CA 1
ATOM 1533 C C . GLU A 1 183 ? 8.590 -5.269 -20.121 1.00 94.75 183 GLU A C 1
ATOM 1535 O O . GLU A 1 183 ? 9.084 -5.753 -19.103 1.00 94.75 183 GLU A O 1
ATOM 1540 N N . LEU A 1 184 ? 7.277 -5.083 -20.246 1.00 95.56 184 LEU A N 1
ATOM 1541 C CA . LEU A 1 184 ? 6.350 -5.404 -19.173 1.00 95.56 184 LEU A CA 1
ATOM 1542 C C . LEU A 1 184 ? 6.186 -6.907 -18.988 1.00 95.56 184 LEU A C 1
ATOM 1544 O O . LEU A 1 184 ? 6.036 -7.356 -17.857 1.00 95.56 184 LEU A O 1
ATOM 1548 N N . SER A 1 185 ? 6.241 -7.694 -20.063 1.00 95.19 185 SER A N 1
ATOM 1549 C CA . SER A 1 185 ? 6.225 -9.155 -19.955 1.00 95.19 185 SER A CA 1
ATOM 1550 C C . SER A 1 185 ? 7.429 -9.647 -19.159 1.00 95.19 185 SER A C 1
ATOM 1552 O O . SER A 1 185 ? 7.260 -10.465 -18.257 1.00 95.19 185 SER A O 1
ATOM 1554 N N . PHE A 1 186 ? 8.616 -9.091 -19.421 1.00 94.75 186 PHE A N 1
ATOM 1555 C CA . PHE A 1 186 ? 9.801 -9.352 -18.611 1.00 94.75 186 PHE A CA 1
ATOM 1556 C C . PHE A 1 186 ? 9.609 -8.892 -17.160 1.00 94.75 186 PHE A C 1
ATOM 1558 O O . PHE A 1 186 ? 9.852 -9.664 -16.238 1.00 94.75 186 PHE A O 1
ATOM 1565 N N . ALA A 1 187 ? 9.112 -7.673 -16.932 1.00 95.75 187 ALA A N 1
ATOM 1566 C CA . ALA A 1 187 ? 8.887 -7.153 -15.583 1.00 95.75 187 ALA A CA 1
ATOM 1567 C C . ALA A 1 187 ? 7.909 -8.022 -14.768 1.00 95.75 187 ALA A C 1
ATOM 1569 O O . ALA A 1 187 ? 8.137 -8.265 -13.583 1.00 95.75 187 ALA A O 1
ATOM 1570 N N . PHE A 1 188 ? 6.840 -8.527 -15.390 1.00 94.94 188 PHE A N 1
ATOM 1571 C CA . PHE A 1 188 ? 5.900 -9.437 -14.736 1.00 94.94 188 PHE A CA 1
ATOM 1572 C C . PHE A 1 188 ? 6.513 -10.810 -14.456 1.00 94.94 188 PHE A C 1
ATOM 1574 O O . PHE A 1 188 ? 6.363 -11.306 -13.343 1.00 94.94 188 PHE A O 1
ATOM 1581 N N . GLN A 1 189 ? 7.261 -11.385 -15.404 1.00 92.56 189 GLN A N 1
ATOM 1582 C CA . GLN A 1 189 ? 8.032 -12.610 -15.156 1.00 92.56 189 GLN A CA 1
ATOM 1583 C C . GLN A 1 189 ? 9.027 -12.418 -14.004 1.00 92.56 189 GLN A C 1
ATOM 1585 O O . GLN A 1 189 ? 9.186 -13.298 -13.162 1.00 92.56 189 GLN A O 1
ATOM 1590 N N . PHE A 1 190 ? 9.644 -11.238 -13.911 1.00 92.44 190 PHE A N 1
ATOM 1591 C CA . PHE A 1 190 ? 10.573 -10.907 -12.840 1.00 92.44 190 PHE A CA 1
ATOM 1592 C C . PHE A 1 190 ? 9.902 -10.881 -11.459 1.00 92.44 190 PHE A C 1
ATOM 1594 O O . PHE A 1 190 ? 10.510 -11.315 -10.481 1.00 92.44 190 PHE A O 1
ATOM 1601 N N . LEU A 1 191 ? 8.641 -10.448 -11.347 1.00 93.12 191 LEU A N 1
ATOM 1602 C CA . LEU A 1 191 ? 7.895 -10.538 -10.082 1.00 93.12 191 LEU A CA 1
ATOM 1603 C C . LEU A 1 191 ? 7.692 -11.989 -9.606 1.00 93.12 191 LEU A C 1
ATOM 1605 O O . LEU A 1 191 ? 7.573 -12.217 -8.400 1.00 93.12 191 LEU A O 1
ATOM 1609 N N . ASP A 1 192 ? 7.706 -12.958 -10.522 1.00 88.94 192 ASP A N 1
ATOM 1610 C CA . ASP A 1 192 ? 7.566 -14.391 -10.233 1.00 88.94 192 ASP A CA 1
ATOM 1611 C C . ASP A 1 192 ? 8.919 -15.125 -10.093 1.00 88.94 192 ASP A C 1
ATOM 1613 O O . ASP A 1 192 ? 8.946 -16.332 -9.855 1.00 88.94 192 ASP A O 1
ATOM 1617 N N . SER A 1 193 ? 10.042 -14.405 -10.190 1.00 89.81 193 SER A N 1
ATOM 1618 C CA . SER A 1 193 ? 11.401 -14.953 -10.042 1.00 89.81 193 SER A CA 1
ATOM 1619 C C . SER A 1 193 ? 11.729 -15.396 -8.603 1.00 89.81 193 SER A C 1
ATOM 1621 O O . SER A 1 193 ? 10.910 -15.287 -7.692 1.00 89.81 193 SER A O 1
ATOM 1623 N N . SER A 1 194 ? 12.953 -15.870 -8.360 1.00 89.44 194 SER A N 1
ATOM 1624 C CA . SER A 1 194 ? 13.452 -16.273 -7.033 1.00 89.44 194 SER A CA 1
ATOM 1625 C C . SER A 1 194 ? 14.019 -15.125 -6.181 1.00 89.44 194 SER A C 1
ATOM 1627 O O . SER A 1 194 ? 14.387 -15.352 -5.031 1.00 89.44 194 SER A O 1
ATOM 1629 N N . PHE A 1 195 ? 14.069 -13.894 -6.704 1.00 91.62 195 PHE A N 1
ATOM 1630 C CA . PHE A 1 195 ? 14.528 -12.713 -5.959 1.00 91.62 195 PHE A CA 1
ATOM 1631 C C . PHE A 1 195 ? 13.637 -12.411 -4.744 1.00 91.62 195 PHE A C 1
ATOM 1633 O O . PHE A 1 195 ? 12.446 -12.737 -4.729 1.00 91.62 195 PHE A O 1
ATOM 1640 N N . ASP A 1 196 ? 14.177 -11.729 -3.734 1.00 92.75 196 ASP A N 1
ATOM 1641 C CA . ASP A 1 196 ? 13.365 -11.281 -2.602 1.00 92.75 196 ASP A CA 1
ATOM 1642 C C . ASP A 1 196 ? 12.316 -10.237 -3.030 1.00 92.75 196 ASP A C 1
ATOM 1644 O O . ASP A 1 196 ? 12.426 -9.562 -4.060 1.00 92.75 196 ASP A O 1
ATOM 1648 N N . VAL A 1 197 ? 11.258 -10.108 -2.226 1.00 94.12 197 VAL A N 1
ATOM 1649 C CA . VAL A 1 197 ? 10.120 -9.230 -2.529 1.00 94.12 197 VAL A CA 1
ATOM 1650 C C . VAL A 1 197 ? 10.534 -7.768 -2.734 1.00 94.12 197 VAL A C 1
ATOM 1652 O O . VAL A 1 197 ? 9.936 -7.087 -3.568 1.00 94.12 197 VAL A O 1
ATOM 1655 N N . PHE A 1 198 ? 11.556 -7.280 -2.026 1.00 94.75 198 PHE A N 1
ATOM 1656 C CA . PHE A 1 198 ? 11.963 -5.878 -2.068 1.00 94.75 198 PHE A CA 1
ATOM 1657 C C . PHE A 1 198 ? 12.833 -5.584 -3.289 1.00 94.75 198 PHE A C 1
ATOM 1659 O O . PHE A 1 198 ? 12.652 -4.553 -3.942 1.00 94.75 198 PHE A O 1
ATOM 1666 N N . THR A 1 199 ? 13.696 -6.516 -3.688 1.00 95.62 199 THR A N 1
ATOM 1667 C CA . THR A 1 199 ? 14.375 -6.452 -4.986 1.00 95.62 199 THR A CA 1
ATOM 1668 C C . THR A 1 199 ? 13.376 -6.524 -6.140 1.00 95.62 199 THR A C 1
ATOM 1670 O O . THR A 1 199 ? 13.447 -5.702 -7.057 1.00 95.62 199 THR A O 1
ATOM 1673 N N . LYS A 1 200 ? 12.387 -7.426 -6.064 1.00 95.75 200 LYS A N 1
ATOM 1674 C CA . LYS A 1 200 ? 11.308 -7.550 -7.060 1.00 95.75 200 LYS A CA 1
ATOM 1675 C C . LYS A 1 200 ? 10.574 -6.235 -7.296 1.00 95.75 200 LYS A C 1
ATOM 1677 O O . LYS A 1 200 ? 10.490 -5.791 -8.439 1.00 95.75 200 LYS A O 1
ATOM 1682 N N . ILE A 1 201 ? 10.089 -5.577 -6.241 1.00 95.75 201 ILE A N 1
ATOM 1683 C CA . ILE A 1 201 ? 9.366 -4.304 -6.402 1.00 95.75 201 ILE A CA 1
ATOM 1684 C C . ILE A 1 201 ? 10.272 -3.169 -6.887 1.00 95.75 201 ILE A C 1
ATOM 1686 O O . ILE A 1 201 ? 9.835 -2.358 -7.700 1.00 95.75 201 ILE A O 1
ATOM 1690 N N . SER A 1 202 ? 11.529 -3.127 -6.436 1.00 95.75 202 SER A N 1
ATOM 1691 C CA . SER A 1 202 ? 12.480 -2.072 -6.808 1.00 95.75 202 SER A CA 1
ATOM 1692 C C . SER A 1 202 ? 12.803 -2.105 -8.301 1.00 95.75 202 SER A C 1
ATOM 1694 O O . SER A 1 202 ? 12.842 -1.074 -8.971 1.00 95.75 202 SER A O 1
ATOM 1696 N N . LEU A 1 203 ? 13.003 -3.304 -8.844 1.00 96.12 203 LEU A N 1
ATOM 1697 C CA . LEU A 1 203 ? 13.317 -3.487 -10.257 1.00 96.12 203 LEU A CA 1
ATOM 1698 C C . LEU A 1 203 ? 12.063 -3.443 -11.133 1.00 96.12 203 LEU A C 1
ATOM 1700 O O . LEU A 1 203 ? 12.110 -2.892 -12.229 1.00 96.12 203 LEU A O 1
ATOM 1704 N N . PHE A 1 204 ? 10.917 -3.925 -10.642 1.00 96.81 204 PHE A N 1
ATOM 1705 C CA . PHE A 1 204 ? 9.644 -3.724 -11.335 1.00 96.81 204 PHE A CA 1
ATOM 1706 C C . PHE A 1 204 ? 9.328 -2.234 -11.507 1.00 96.81 204 PHE A C 1
ATOM 1708 O O . PHE A 1 204 ? 8.950 -1.816 -12.600 1.00 96.81 204 PHE A O 1
ATOM 1715 N N . LEU A 1 205 ? 9.538 -1.419 -10.464 1.00 95.44 205 LEU A N 1
ATOM 1716 C CA . LEU A 1 205 ? 9.396 0.038 -10.531 1.00 95.44 205 LEU A CA 1
ATOM 1717 C C . LEU A 1 205 ? 10.244 0.624 -11.669 1.00 95.44 205 LEU A C 1
ATOM 1719 O O . LEU A 1 205 ? 9.740 1.422 -12.457 1.00 95.44 205 LEU A O 1
ATOM 1723 N N . PHE A 1 206 ? 11.503 0.194 -11.796 1.00 95.44 206 PHE A N 1
ATOM 1724 C CA . PHE A 1 206 ? 12.374 0.609 -12.895 1.00 95.44 206 PHE A CA 1
ATOM 1725 C C . PHE A 1 206 ? 11.785 0.255 -14.267 1.00 95.44 206 PHE A C 1
ATOM 1727 O O . PHE A 1 206 ? 11.590 1.145 -15.093 1.00 95.44 206 PHE A O 1
ATOM 1734 N N . PHE A 1 207 ? 11.469 -1.019 -14.511 1.00 95.81 207 PHE A N 1
ATOM 1735 C CA . PHE A 1 207 ? 10.998 -1.476 -15.823 1.00 95.81 207 PHE A CA 1
ATOM 1736 C C . PHE A 1 207 ? 9.636 -0.887 -16.210 1.00 95.81 207 PHE A C 1
ATOM 1738 O O . PHE A 1 207 ? 9.396 -0.540 -17.371 1.00 95.81 207 PHE A O 1
ATOM 1745 N N . PHE A 1 208 ? 8.756 -0.682 -15.232 1.00 94.88 208 PHE A N 1
ATOM 1746 C CA . PHE A 1 208 ? 7.477 -0.022 -15.457 1.00 94.88 208 PHE A CA 1
ATOM 1747 C C . PHE A 1 208 ? 7.659 1.456 -15.838 1.00 94.88 208 PHE A C 1
ATOM 1749 O O . PHE A 1 208 ? 7.071 1.932 -16.808 1.00 94.88 208 PHE A O 1
ATOM 1756 N N . LEU A 1 209 ? 8.506 2.196 -15.113 1.00 91.31 209 LEU A N 1
ATOM 1757 C CA . LEU A 1 209 ? 8.762 3.611 -15.409 1.00 91.31 209 LEU A CA 1
ATOM 1758 C C . LEU A 1 209 ? 9.643 3.821 -16.644 1.00 91.31 209 LEU A C 1
ATOM 1760 O O . LEU A 1 209 ? 9.611 4.896 -17.235 1.00 91.31 209 LEU A O 1
ATOM 1764 N N . ARG A 1 210 ? 10.400 2.805 -17.062 1.00 91.19 210 ARG A N 1
ATOM 1765 C CA . ARG A 1 210 ? 11.110 2.792 -18.344 1.00 91.19 210 ARG A CA 1
ATOM 1766 C C . ARG A 1 210 ? 10.152 2.574 -19.516 1.00 91.19 210 ARG A C 1
ATOM 1768 O O . ARG A 1 210 ? 10.255 3.244 -20.537 1.00 91.19 210 ARG A O 1
ATOM 1775 N N . SER A 1 211 ? 9.198 1.657 -19.385 1.00 91.69 211 SER A N 1
ATOM 1776 C CA . SER A 1 211 ? 8.230 1.404 -20.460 1.00 91.69 211 SER A CA 1
ATOM 1777 C C . SER A 1 211 ? 7.250 2.564 -20.651 1.00 91.69 211 SER A C 1
ATOM 1779 O O . SER A 1 211 ? 6.972 2.922 -21.797 1.00 91.69 211 SER A O 1
ATOM 1781 N N . MET A 1 212 ? 6.767 3.181 -19.562 1.00 89.06 212 MET A N 1
ATOM 1782 C CA . MET A 1 212 ? 5.683 4.181 -19.589 1.00 89.06 212 MET A CA 1
ATOM 1783 C C . MET A 1 212 ? 4.526 3.727 -20.496 1.00 89.06 212 MET A C 1
ATOM 1785 O O . MET A 1 212 ? 4.308 4.326 -21.549 1.00 89.06 212 MET A O 1
ATOM 1789 N N . PRO A 1 213 ? 3.825 2.635 -20.156 1.00 90.12 213 PRO A N 1
ATOM 1790 C CA . PRO A 1 213 ? 2.935 1.939 -21.087 1.00 90.12 213 PRO A CA 1
ATOM 1791 C C . PRO A 1 213 ? 1.747 2.752 -21.617 1.00 90.12 213 PRO A C 1
ATOM 1793 O O . PRO A 1 213 ? 1.251 2.485 -22.711 1.00 90.12 213 PRO A O 1
ATOM 1796 N N . TYR A 1 214 ? 1.266 3.733 -20.860 1.00 87.38 214 TYR A N 1
ATOM 1797 C CA . TYR A 1 214 ? 0.044 4.473 -21.169 1.00 87.38 214 TYR A CA 1
ATOM 1798 C C . TYR A 1 214 ? 0.314 5.948 -21.460 1.00 87.38 214 TYR A C 1
ATOM 1800 O O . TYR A 1 214 ? 1.346 6.496 -21.086 1.00 87.38 214 TYR A O 1
ATOM 1808 N N . TYR A 1 215 ? -0.657 6.616 -22.084 1.00 80.69 215 TYR A N 1
ATOM 1809 C CA . TYR A 1 215 ? -0.619 8.061 -22.332 1.00 80.69 215 TYR A CA 1
ATOM 1810 C C . TYR A 1 215 ? -0.685 8.905 -21.046 1.00 80.69 215 TYR A C 1
ATOM 1812 O O . TYR A 1 215 ? -0.299 10.067 -21.054 1.00 80.69 215 TYR A O 1
ATOM 1820 N N . ASN A 1 216 ? -1.202 8.352 -19.945 1.00 79.38 216 ASN A N 1
ATOM 1821 C CA . ASN A 1 216 ? -1.338 9.046 -18.667 1.00 79.38 216 ASN A CA 1
ATOM 1822 C C . ASN A 1 216 ? -1.352 8.067 -17.483 1.00 79.38 216 ASN A C 1
ATOM 1824 O O . ASN A 1 216 ? -1.483 6.857 -17.655 1.00 79.38 216 ASN A O 1
ATOM 1828 N N . GLU A 1 217 ? -1.222 8.613 -16.272 1.00 82.25 217 GLU A N 1
ATOM 1829 C CA . GLU A 1 217 ? -1.359 7.898 -14.993 1.00 82.25 217 GLU A CA 1
ATOM 1830 C C . GLU A 1 217 ? -0.448 6.677 -14.788 1.00 82.25 217 GLU A C 1
ATOM 1832 O O . GLU A 1 217 ? -0.697 5.863 -13.899 1.00 82.25 217 GLU A O 1
ATOM 1837 N N . ASN A 1 218 ? 0.651 6.562 -15.543 1.00 86.81 218 ASN A N 1
ATOM 1838 C CA . ASN A 1 218 ? 1.631 5.484 -15.371 1.00 86.81 218 ASN A CA 1
ATOM 1839 C C . ASN A 1 218 ? 2.154 5.417 -13.933 1.00 86.81 218 ASN A C 1
ATOM 1841 O O . ASN A 1 218 ? 2.258 4.343 -13.351 1.00 86.81 218 ASN A O 1
ATOM 1845 N N . PHE A 1 219 ? 2.463 6.570 -13.341 1.00 85.31 219 PHE A N 1
ATOM 1846 C CA . PHE A 1 219 ? 3.036 6.619 -12.001 1.00 85.31 219 PHE A CA 1
ATOM 1847 C C . PHE A 1 219 ? 2.036 6.171 -10.929 1.00 85.31 219 PHE A C 1
ATOM 1849 O O . PHE A 1 219 ? 2.380 5.348 -10.081 1.00 85.31 219 PHE A O 1
ATOM 1856 N N . PHE A 1 220 ? 0.781 6.625 -11.018 1.00 86.44 220 PHE A N 1
ATOM 1857 C CA . PHE A 1 220 ? -0.306 6.130 -10.174 1.00 86.44 220 PHE A CA 1
ATOM 1858 C C . PHE A 1 220 ? -0.490 4.614 -10.340 1.00 86.44 220 PHE A C 1
ATOM 1860 O O . PHE A 1 220 ? -0.548 3.882 -9.352 1.00 86.44 220 PHE A O 1
ATOM 1867 N N . LEU A 1 221 ? -0.553 4.135 -11.584 1.00 89.75 221 LEU A N 1
ATOM 1868 C CA . LEU A 1 221 ? -0.780 2.724 -11.871 1.00 89.75 221 LEU A CA 1
ATOM 1869 C C . LEU A 1 221 ? 0.363 1.853 -11.335 1.00 89.75 221 LEU A C 1
ATOM 1871 O O . LEU A 1 221 ? 0.105 0.801 -10.758 1.00 89.75 221 LEU A O 1
ATOM 1875 N N . CYS A 1 222 ? 1.609 2.317 -11.452 1.00 92.12 222 CYS A N 1
ATOM 1876 C CA . CYS A 1 222 ? 2.771 1.649 -10.877 1.00 92.12 222 CYS A CA 1
ATOM 1877 C C . CYS A 1 222 ? 2.645 1.518 -9.352 1.00 92.12 222 CYS A C 1
ATOM 1879 O O . CYS A 1 222 ? 2.754 0.407 -8.830 1.00 92.12 222 CYS A O 1
ATOM 1881 N N . LYS A 1 223 ? 2.331 2.621 -8.647 1.00 91.19 223 LYS A N 1
ATOM 1882 C CA . LYS A 1 223 ? 2.078 2.619 -7.193 1.00 91.19 223 LYS A CA 1
ATOM 1883 C C . LYS A 1 223 ? 0.991 1.598 -6.837 1.00 91.19 223 LYS A C 1
ATOM 1885 O O . LYS A 1 223 ? 1.226 0.719 -6.015 1.00 91.19 223 LYS A O 1
ATOM 1890 N N . TYR A 1 224 ? -0.149 1.646 -7.530 1.00 92.06 224 TYR A N 1
ATOM 1891 C CA . TYR A 1 224 ? -1.277 0.742 -7.298 1.00 92.06 224 TYR A CA 1
ATOM 1892 C C . TYR A 1 224 ? -0.912 -0.739 -7.503 1.00 92.06 224 TYR A C 1
ATOM 1894 O O . TYR A 1 224 ? -1.277 -1.585 -6.687 1.00 92.06 224 TYR A O 1
ATOM 1902 N N . ILE A 1 225 ? -0.157 -1.073 -8.555 1.00 94.31 225 ILE A N 1
ATOM 1903 C CA . ILE A 1 225 ? 0.298 -2.449 -8.809 1.00 94.31 225 ILE A CA 1
ATOM 1904 C C . ILE A 1 225 ? 1.221 -2.926 -7.693 1.00 94.31 225 ILE A C 1
ATOM 1906 O O . ILE A 1 225 ? 1.006 -4.010 -7.152 1.00 94.31 225 ILE A O 1
ATOM 1910 N N . LEU A 1 226 ? 2.206 -2.114 -7.308 1.00 95.06 226 LEU A N 1
ATOM 1911 C CA . LEU A 1 226 ? 3.121 -2.453 -6.220 1.00 95.06 226 LEU A CA 1
ATOM 1912 C C . LEU A 1 226 ? 2.373 -2.642 -4.893 1.00 95.06 226 LEU A C 1
ATOM 1914 O O . LEU A 1 226 ? 2.650 -3.601 -4.173 1.00 95.06 226 LEU A O 1
ATOM 1918 N N . SER A 1 227 ? 1.369 -1.808 -4.610 1.00 94.12 227 SER A N 1
ATOM 1919 C CA . SER A 1 227 ? 0.461 -1.982 -3.473 1.00 94.12 227 SER A CA 1
ATOM 1920 C C . SER A 1 227 ? -0.286 -3.315 -3.539 1.00 94.12 227 SER A C 1
ATOM 1922 O O . SER A 1 227 ? -0.235 -4.095 -2.588 1.00 94.12 227 SER A O 1
ATOM 1924 N N . THR A 1 228 ? -0.933 -3.640 -4.664 1.00 95.06 228 THR A N 1
ATOM 1925 C CA . THR A 1 228 ? -1.635 -4.931 -4.811 1.00 95.06 228 THR A CA 1
ATOM 1926 C C . THR A 1 228 ? -0.688 -6.117 -4.616 1.00 95.06 228 THR A C 1
ATOM 1928 O O . THR A 1 228 ? -1.020 -7.053 -3.893 1.00 95.06 228 THR A O 1
ATOM 1931 N N . TYR A 1 229 ? 0.517 -6.043 -5.185 1.00 95.75 229 TYR A N 1
ATOM 1932 C CA . TYR A 1 229 ? 1.526 -7.092 -5.103 1.00 95.75 229 TYR A CA 1
ATOM 1933 C C . TYR A 1 229 ? 2.020 -7.310 -3.670 1.00 95.75 229 TYR A C 1
ATOM 1935 O O . TYR A 1 229 ? 2.025 -8.438 -3.178 1.00 95.75 229 TYR A O 1
ATOM 1943 N N . LEU A 1 230 ? 2.380 -6.238 -2.961 1.00 94.38 230 LEU A N 1
ATOM 1944 C CA . LEU A 1 230 ? 2.819 -6.331 -1.569 1.00 94.38 230 LEU A CA 1
ATOM 1945 C C . LEU A 1 230 ? 1.722 -6.868 -0.654 1.00 94.38 230 LEU A C 1
ATOM 1947 O O . LEU A 1 230 ? 1.999 -7.693 0.218 1.00 94.38 230 LEU A O 1
ATOM 1951 N N . PHE A 1 231 ? 0.475 -6.442 -0.866 1.00 94.06 231 PHE A N 1
ATOM 1952 C CA . PHE A 1 231 ? -0.649 -6.925 -0.073 1.00 94.06 231 PHE A CA 1
ATOM 1953 C C . PHE A 1 231 ? -0.864 -8.434 -0.263 1.00 94.06 231 PHE A C 1
ATOM 1955 O O . PHE A 1 231 ? -1.047 -9.162 0.715 1.00 94.06 231 PHE A O 1
ATOM 1962 N N . GLU A 1 232 ? -0.781 -8.929 -1.503 1.00 93.12 232 GLU A N 1
ATOM 1963 C CA . GLU A 1 232 ? -0.843 -10.365 -1.802 1.00 93.12 232 GLU A CA 1
ATOM 1964 C C . GLU A 1 232 ? 0.284 -11.161 -1.145 1.00 93.12 232 GLU A C 1
ATOM 1966 O O . GLU A 1 232 ? 0.041 -12.259 -0.643 1.00 93.12 232 GLU A O 1
ATOM 1971 N N . LYS A 1 233 ? 1.500 -10.604 -1.117 1.00 91.81 233 LYS A N 1
ATOM 1972 C CA . LYS A 1 233 ? 2.672 -11.210 -0.468 1.00 91.81 233 LYS A CA 1
ATOM 1973 C C . LYS A 1 233 ? 2.646 -11.116 1.062 1.00 91.81 233 LYS A C 1
ATOM 1975 O O . LYS A 1 233 ? 3.562 -11.594 1.718 1.00 91.81 233 LYS A O 1
ATOM 1980 N N . GLY A 1 234 ? 1.587 -10.549 1.643 1.00 89.62 234 GLY A N 1
ATOM 1981 C CA . GLY A 1 234 ? 1.390 -10.485 3.091 1.00 89.62 234 GLY A CA 1
ATOM 1982 C C . GLY A 1 234 ? 1.973 -9.242 3.762 1.00 89.62 234 GLY A C 1
ATOM 1983 O O . GLY A 1 234 ? 1.867 -9.119 4.978 1.00 89.62 234 GLY A O 1
ATOM 1984 N N . TYR A 1 235 ? 2.500 -8.285 2.998 1.00 90.88 235 TYR A N 1
ATOM 1985 C CA . TYR A 1 235 ? 3.028 -7.013 3.498 1.00 90.88 235 TYR A CA 1
ATOM 1986 C C . TYR A 1 235 ? 1.933 -5.937 3.515 1.00 90.88 235 TYR A C 1
ATOM 1988 O O . TYR A 1 235 ? 2.068 -4.868 2.916 1.00 90.88 235 TYR A O 1
ATOM 1996 N N . SER A 1 236 ? 0.808 -6.215 4.188 1.00 89.31 236 SER A N 1
ATOM 1997 C CA . SER A 1 236 ? -0.394 -5.369 4.115 1.00 89.31 236 SER A CA 1
ATOM 1998 C C . SER A 1 236 ? -0.165 -3.932 4.583 1.00 89.31 236 SER A C 1
ATOM 2000 O O . SER A 1 236 ? -0.747 -3.013 4.018 1.00 89.31 236 SER A O 1
ATOM 2002 N N . LEU A 1 237 ? 0.694 -3.714 5.581 1.00 88.62 237 LEU A N 1
ATOM 2003 C CA . LEU A 1 237 ? 0.989 -2.363 6.062 1.00 88.62 237 LEU A CA 1
ATOM 2004 C C . LEU A 1 237 ? 1.805 -1.555 5.054 1.00 88.62 237 LEU A C 1
ATOM 2006 O O . LEU A 1 237 ? 1.432 -0.436 4.722 1.00 88.62 237 LEU A O 1
ATOM 2010 N N . MET A 1 238 ? 2.868 -2.152 4.515 1.00 89.69 238 MET A N 1
ATOM 2011 C CA . MET A 1 238 ? 3.707 -1.500 3.507 1.00 89.69 238 MET A CA 1
ATOM 2012 C C . MET A 1 238 ? 2.941 -1.233 2.215 1.00 89.69 238 MET A C 1
ATOM 2014 O O . MET A 1 238 ? 3.147 -0.215 1.565 1.00 89.69 238 MET A O 1
ATOM 2018 N N . SER A 1 239 ? 2.016 -2.125 1.850 1.00 91.75 239 SER A N 1
ATOM 2019 C CA . SER A 1 239 ? 1.233 -1.970 0.626 1.00 91.75 239 SER A CA 1
ATOM 2020 C C . SER A 1 239 ? 0.447 -0.657 0.561 1.00 91.75 239 SER A C 1
ATOM 2022 O O . SER A 1 239 ? 0.237 -0.133 -0.528 1.00 91.75 239 SER A O 1
ATOM 2024 N N . LEU A 1 240 ? 0.044 -0.104 1.708 1.00 90.62 240 LEU A N 1
ATOM 2025 C CA . LEU A 1 240 ? -0.757 1.120 1.793 1.00 90.62 240 LEU A CA 1
ATOM 2026 C C . LEU A 1 240 ? 0.092 2.374 2.028 1.00 90.62 240 LEU A C 1
ATOM 2028 O O . LEU A 1 240 ? -0.466 3.453 2.164 1.00 90.62 240 LEU A O 1
ATOM 2032 N N . THR A 1 241 ? 1.418 2.244 2.091 1.00 87.62 241 THR A N 1
ATOM 2033 C CA . THR A 1 241 ? 2.340 3.380 2.235 1.00 87.62 241 THR A CA 1
ATOM 2034 C C . THR A 1 241 ? 3.249 3.568 1.025 1.00 87.62 241 THR A C 1
ATOM 2036 O O . THR A 1 241 ? 3.974 4.560 0.958 1.00 87.62 241 THR A O 1
ATOM 2039 N N . MET A 1 242 ? 3.207 2.658 0.046 1.00 88.88 242 MET A N 1
ATOM 2040 C CA . MET A 1 242 ? 4.081 2.701 -1.128 1.00 88.88 242 MET A CA 1
ATOM 2041 C C . MET A 1 242 ? 4.022 4.024 -1.889 1.00 88.88 242 MET A C 1
ATOM 2043 O O . MET A 1 242 ? 5.078 4.563 -2.223 1.00 88.88 242 MET A O 1
ATOM 2047 N N . GLY A 1 243 ? 2.838 4.577 -2.158 1.00 87.19 243 GLY A N 1
ATOM 2048 C CA . GLY A 1 243 ? 2.731 5.842 -2.877 1.00 87.19 243 GLY A CA 1
ATOM 2049 C C . GLY A 1 243 ? 3.311 7.008 -2.095 1.00 87.19 243 GLY A C 1
ATOM 2050 O O . GLY A 1 243 ? 4.022 7.822 -2.686 1.00 87.19 243 GLY A O 1
ATOM 2051 N N . GLN A 1 244 ? 3.096 7.053 -0.777 1.00 88.31 244 GLN A N 1
ATOM 2052 C CA . GLN A 1 244 ? 3.732 8.041 0.101 1.00 88.31 244 GLN A CA 1
ATOM 2053 C C . GLN A 1 244 ? 5.256 7.944 0.091 1.00 88.31 244 GLN A C 1
ATOM 2055 O O . GLN A 1 244 ? 5.929 8.971 0.013 1.00 88.31 244 GLN A O 1
ATOM 2060 N N . LEU A 1 245 ? 5.808 6.731 0.172 1.00 90.81 245 LEU A N 1
ATOM 2061 C CA . LEU A 1 245 ? 7.257 6.523 0.158 1.00 90.81 245 LEU A CA 1
ATOM 2062 C C . LEU A 1 245 ? 7.860 6.946 -1.176 1.00 90.81 245 LEU A C 1
ATOM 2064 O O . LEU A 1 245 ? 8.847 7.681 -1.200 1.00 90.81 245 LEU A O 1
ATOM 2068 N N . ILE A 1 246 ? 7.229 6.544 -2.276 1.00 89.56 246 ILE A N 1
ATOM 2069 C CA . ILE A 1 246 ? 7.651 6.914 -3.623 1.00 89.56 246 ILE A CA 1
ATOM 2070 C C . ILE A 1 246 ? 7.588 8.435 -3.815 1.00 89.56 246 ILE A C 1
ATOM 2072 O O . ILE A 1 246 ? 8.523 9.007 -4.373 1.00 89.56 246 ILE A O 1
ATOM 2076 N N . GLU A 1 247 ? 6.538 9.115 -3.342 1.00 88.06 247 GLU A N 1
ATOM 2077 C CA . GLU A 1 247 ? 6.452 10.572 -3.496 1.00 88.06 247 GLU A CA 1
ATOM 2078 C C . GLU A 1 247 ? 7.504 11.304 -2.659 1.00 88.06 247 GLU A C 1
ATOM 2080 O O . GLU A 1 247 ? 8.186 12.190 -3.175 1.00 88.06 247 GLU A O 1
ATOM 2085 N N . ARG A 1 248 ? 7.694 10.918 -1.389 1.00 90.88 248 ARG A N 1
ATOM 2086 C CA . ARG A 1 248 ? 8.721 11.523 -0.518 1.00 90.88 248 ARG A CA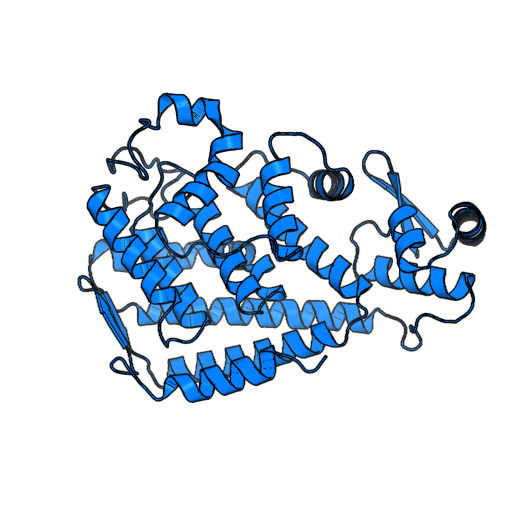 1
ATOM 2087 C C . ARG A 1 248 ? 10.120 11.439 -1.133 1.00 90.88 248 ARG A C 1
ATOM 2089 O O . ARG A 1 248 ? 10.923 12.346 -0.942 1.00 90.88 248 ARG A O 1
ATOM 2096 N N . ASN A 1 249 ? 10.376 10.387 -1.908 1.00 92.19 249 ASN A N 1
ATOM 2097 C CA . ASN A 1 249 ? 11.667 10.083 -2.524 1.00 92.19 249 ASN A CA 1
ATOM 2098 C C . ASN A 1 249 ? 11.736 10.417 -4.024 1.00 92.19 249 ASN A C 1
ATOM 2100 O O . ASN A 1 249 ? 12.718 10.105 -4.700 1.00 92.19 249 ASN A O 1
ATOM 2104 N N . LYS A 1 250 ? 10.708 11.076 -4.568 1.00 89.50 250 LYS A N 1
ATOM 2105 C CA . LYS A 1 250 ? 10.529 11.300 -6.007 1.00 89.50 250 LYS A CA 1
ATOM 2106 C C . LYS A 1 250 ? 11.675 12.042 -6.678 1.00 89.50 250 LYS A C 1
ATOM 2108 O O . LYS A 1 250 ? 12.054 11.683 -7.790 1.00 89.50 250 LYS A O 1
ATOM 2113 N N . ALA A 1 251 ? 12.215 13.074 -6.033 1.00 90.75 251 ALA A N 1
ATOM 2114 C CA . ALA A 1 251 ? 13.280 13.893 -6.612 1.00 90.75 251 ALA A CA 1
ATOM 2115 C C . ALA A 1 251 ? 14.568 13.083 -6.829 1.00 90.75 251 ALA A C 1
ATOM 2117 O O . ALA A 1 251 ? 15.171 13.123 -7.906 1.00 90.75 251 ALA A O 1
ATOM 2118 N N . GLU A 1 252 ? 14.964 12.298 -5.829 1.00 93.12 252 GLU A N 1
ATOM 2119 C CA . GLU A 1 252 ? 16.140 11.440 -5.927 1.00 93.12 252 GLU A CA 1
ATOM 2120 C C . GLU A 1 252 ? 15.890 10.248 -6.859 1.00 93.12 252 GLU A C 1
ATOM 2122 O O . GLU A 1 252 ? 16.731 9.960 -7.715 1.00 93.12 252 GLU A O 1
ATOM 2127 N N . LEU A 1 253 ? 14.701 9.635 -6.798 1.00 92.31 253 LEU A N 1
ATOM 2128 C CA . LEU A 1 253 ? 14.292 8.584 -7.732 1.00 92.31 253 LEU A CA 1
ATOM 2129 C C . LEU A 1 253 ? 14.381 9.068 -9.189 1.00 92.31 253 LEU A C 1
ATOM 2131 O O . LEU A 1 253 ? 14.972 8.394 -10.031 1.00 92.31 253 LEU A O 1
ATOM 2135 N N . LYS A 1 254 ? 13.858 10.266 -9.482 1.00 90.44 254 LYS A N 1
ATOM 2136 C CA . LYS A 1 254 ? 13.944 10.905 -10.804 1.00 90.44 254 LYS A CA 1
ATOM 2137 C C . LYS A 1 254 ? 15.391 11.113 -11.231 1.00 90.44 254 LYS A C 1
ATOM 2139 O O . LYS A 1 254 ? 15.721 10.849 -12.384 1.00 90.44 254 LYS A O 1
ATOM 2144 N N . THR A 1 255 ? 16.258 11.542 -10.319 1.00 91.56 255 THR A N 1
ATOM 2145 C CA . THR A 1 255 ? 17.680 11.777 -10.603 1.00 91.56 255 THR A CA 1
ATOM 2146 C C . THR A 1 255 ? 18.396 10.477 -10.978 1.00 91.56 255 THR A C 1
ATOM 2148 O O . THR A 1 255 ? 19.046 10.410 -12.023 1.00 91.56 255 THR A O 1
ATOM 2151 N N . LYS A 1 256 ? 18.222 9.415 -10.179 1.00 92.44 256 LYS A N 1
ATOM 2152 C CA . LYS A 1 256 ? 18.825 8.097 -10.437 1.00 92.44 256 LYS A CA 1
ATOM 2153 C C . LYS A 1 256 ? 18.294 7.470 -11.726 1.00 92.44 256 LYS A C 1
ATOM 2155 O O . LYS A 1 256 ? 19.086 7.001 -12.541 1.00 92.44 256 LYS A O 1
ATOM 2160 N N . LEU A 1 257 ? 16.978 7.521 -11.948 1.00 91.38 257 LEU A N 1
ATOM 2161 C CA . LEU A 1 257 ? 16.362 7.023 -13.181 1.00 91.38 257 LEU A CA 1
ATOM 2162 C C . LEU A 1 257 ? 16.859 7.781 -14.410 1.00 91.38 257 LEU A C 1
ATOM 2164 O O . LEU A 1 257 ? 17.243 7.149 -15.386 1.00 91.38 257 LEU A O 1
ATOM 2168 N N . SER A 1 258 ? 16.911 9.115 -14.361 1.00 89.75 258 SER A N 1
ATOM 2169 C CA . SER A 1 258 ? 17.361 9.929 -15.499 1.00 89.75 258 SER A CA 1
ATOM 2170 C C . SER A 1 258 ? 18.763 9.540 -15.957 1.00 89.75 258 SER A C 1
ATOM 2172 O O . SER A 1 258 ? 18.984 9.380 -17.153 1.00 89.75 258 SER A O 1
ATOM 2174 N N . LYS A 1 259 ? 19.687 9.322 -15.013 1.00 91.00 259 LYS A N 1
ATOM 2175 C CA . LYS A 1 259 ? 21.056 8.888 -15.316 1.00 91.00 259 LYS A CA 1
ATOM 2176 C C . LYS A 1 259 ? 21.075 7.543 -16.052 1.00 91.00 259 LYS A C 1
ATOM 2178 O O . LYS A 1 259 ? 21.658 7.437 -17.124 1.00 91.00 259 LYS A O 1
ATOM 2183 N N . ILE A 1 260 ? 20.386 6.539 -15.507 1.00 92.31 260 ILE A N 1
ATOM 2184 C CA . ILE A 1 260 ? 20.338 5.184 -16.081 1.00 92.31 260 ILE A CA 1
ATOM 2185 C C . ILE A 1 260 ? 19.677 5.194 -17.471 1.00 92.31 260 ILE A C 1
ATOM 2187 O O . ILE A 1 260 ? 20.132 4.520 -18.394 1.00 92.31 260 ILE A O 1
ATOM 2191 N N . LEU A 1 261 ? 18.604 5.971 -17.634 1.00 89.50 261 LEU A N 1
ATOM 2192 C CA . LEU A 1 261 ? 17.842 6.045 -18.880 1.00 89.50 261 LEU A CA 1
ATOM 2193 C C . LEU A 1 261 ? 18.588 6.802 -19.987 1.00 89.50 261 LEU A C 1
ATOM 2195 O O . LEU A 1 261 ? 18.481 6.411 -21.146 1.00 89.50 261 LEU A O 1
ATOM 2199 N N . GLN A 1 262 ? 19.368 7.834 -19.646 1.00 87.00 262 GLN A N 1
ATOM 2200 C CA . GLN A 1 262 ? 20.238 8.538 -20.599 1.00 87.00 262 GLN A CA 1
ATOM 2201 C C . GLN A 1 262 ? 21.353 7.637 -21.140 1.00 87.00 262 GLN A C 1
ATOM 2203 O O . GLN A 1 262 ? 21.695 7.721 -22.316 1.00 87.00 262 GLN A O 1
ATOM 2208 N N . GLU A 1 263 ? 21.906 6.761 -20.299 1.00 87.44 263 GLU A N 1
ATOM 2209 C CA . GLU A 1 263 ? 22.941 5.807 -20.708 1.00 87.44 263 GLU A CA 1
ATOM 2210 C C . GLU A 1 263 ? 22.372 4.653 -21.557 1.00 87.44 263 GLU A C 1
ATOM 2212 O O . GLU A 1 263 ? 23.104 4.040 -22.336 1.00 87.44 263 GLU A O 1
ATOM 2217 N N . GLY A 1 264 ? 21.073 4.350 -21.424 1.00 85.88 264 GLY A N 1
ATOM 2218 C CA . GLY A 1 264 ? 20.371 3.304 -22.181 1.00 85.88 264 GLY A CA 1
ATOM 2219 C C . GLY A 1 264 ? 20.762 1.867 -21.810 1.00 85.88 264 GLY A C 1
ATOM 2220 O O . GLY A 1 264 ? 20.278 0.919 -22.424 1.00 85.88 264 GLY A O 1
ATOM 2221 N N . ARG A 1 265 ? 21.639 1.708 -20.817 1.00 89.19 265 ARG A N 1
ATOM 2222 C CA . ARG A 1 265 ? 22.170 0.458 -20.257 1.00 89.19 265 ARG A CA 1
ATOM 2223 C C . ARG A 1 265 ? 22.772 0.772 -18.890 1.00 89.19 265 ARG A C 1
ATOM 2225 O O . ARG A 1 265 ? 23.102 1.925 -18.637 1.00 89.19 265 ARG A O 1
ATOM 2232 N N . GLY A 1 266 ? 22.990 -0.226 -18.038 1.00 91.44 266 GLY A N 1
ATOM 2233 C CA . GLY A 1 266 ? 23.744 0.010 -16.806 1.00 91.44 266 GLY A CA 1
ATOM 2234 C C . GLY A 1 266 ? 23.402 -0.892 -15.634 1.00 91.44 266 GLY A C 1
ATOM 2235 O O . GLY A 1 266 ? 22.529 -1.758 -15.701 1.00 91.44 266 GLY A O 1
ATOM 2236 N N . ASN A 1 267 ? 24.129 -0.659 -14.544 1.00 93.88 267 ASN A N 1
ATOM 2237 C CA . ASN A 1 267 ? 23.923 -1.344 -13.279 1.00 93.88 267 ASN A CA 1
ATOM 2238 C C . ASN A 1 267 ? 22.713 -0.753 -12.543 1.00 93.88 267 ASN A C 1
ATOM 2240 O O . ASN A 1 267 ? 22.676 0.445 -12.267 1.00 93.88 267 ASN A O 1
ATOM 2244 N N . LEU A 1 268 ? 21.756 -1.599 -12.174 1.00 96.31 268 LEU A N 1
ATOM 2245 C CA . LEU A 1 268 ? 20.574 -1.212 -11.404 1.00 96.31 268 LEU A CA 1
ATOM 2246 C C . LEU A 1 268 ? 20.792 -1.278 -9.886 1.00 96.31 268 LEU A C 1
ATOM 2248 O O . LEU A 1 268 ? 19.881 -0.944 -9.134 1.00 96.31 268 LEU A O 1
ATOM 2252 N N . PHE A 1 269 ? 21.981 -1.680 -9.425 1.00 95.25 269 PHE A N 1
ATOM 2253 C CA . PHE A 1 269 ? 22.315 -1.814 -8.005 1.00 95.25 269 PHE A CA 1
ATOM 2254 C C . PHE A 1 269 ? 22.024 -0.544 -7.200 1.00 95.25 269 PHE A C 1
ATOM 2256 O O . PHE A 1 269 ? 21.305 -0.613 -6.209 1.00 95.25 269 PHE A O 1
ATOM 2263 N N . ASP A 1 270 ? 22.518 0.618 -7.635 1.00 94.62 270 ASP A N 1
ATOM 2264 C CA . ASP A 1 270 ? 22.355 1.875 -6.888 1.00 94.62 270 ASP A CA 1
ATOM 2265 C C . ASP A 1 270 ? 20.887 2.304 -6.779 1.00 94.62 270 ASP A C 1
ATOM 2267 O O . ASP A 1 270 ? 20.469 2.869 -5.767 1.00 94.62 270 ASP A O 1
ATOM 2271 N N . LEU A 1 271 ? 20.098 2.037 -7.823 1.00 95.75 271 LEU A N 1
ATOM 2272 C CA . LEU A 1 271 ? 18.665 2.312 -7.836 1.00 95.75 271 LEU A CA 1
ATOM 2273 C C . LEU A 1 271 ? 17.919 1.348 -6.913 1.00 95.75 271 LEU A C 1
ATOM 2275 O O . LEU A 1 271 ? 17.106 1.785 -6.102 1.00 95.75 271 LEU A O 1
ATOM 2279 N N . ALA A 1 272 ? 18.206 0.050 -7.016 1.00 96.25 272 ALA A N 1
ATOM 2280 C CA . ALA A 1 272 ? 17.589 -0.964 -6.176 1.00 96.25 272 ALA A CA 1
ATOM 2281 C C . ALA A 1 272 ? 17.957 -0.769 -4.699 1.00 96.25 272 ALA A C 1
ATOM 2283 O O . ALA A 1 272 ? 17.098 -0.912 -3.837 1.00 96.25 272 ALA A O 1
ATOM 2284 N N . SER A 1 273 ? 19.211 -0.415 -4.402 1.00 96.19 273 SER A N 1
ATOM 2285 C CA . SER A 1 273 ? 19.705 -0.154 -3.042 1.00 96.19 273 SER A CA 1
ATOM 2286 C C . SER A 1 273 ? 19.014 1.067 -2.442 1.00 96.19 273 SER A C 1
ATOM 2288 O O . SER A 1 273 ? 18.490 0.989 -1.337 1.00 96.19 273 SER A O 1
ATOM 2290 N N . PHE A 1 274 ? 18.884 2.146 -3.220 1.00 96.62 274 PHE A N 1
ATOM 2291 C CA . PHE A 1 274 ? 18.095 3.312 -2.825 1.00 96.62 274 PHE A CA 1
ATOM 2292 C C . PHE A 1 274 ? 16.627 2.963 -2.542 1.00 96.62 274 PHE A C 1
ATOM 2294 O O . PHE A 1 274 ? 16.044 3.461 -1.582 1.00 96.62 274 PHE A O 1
ATOM 2301 N N . CYS A 1 275 ? 16.030 2.087 -3.356 1.00 96.25 275 CYS A N 1
ATOM 2302 C CA . CYS A 1 275 ? 14.661 1.645 -3.120 1.00 96.25 275 CYS A CA 1
ATOM 2303 C C . CYS A 1 275 ? 14.517 0.856 -1.817 1.00 96.25 275 CYS A C 1
ATOM 2305 O O . CYS A 1 275 ? 13.580 1.091 -1.061 1.00 96.25 275 CYS A O 1
ATOM 2307 N N . VAL A 1 276 ? 15.468 -0.028 -1.521 1.00 95.31 276 VAL A N 1
ATOM 2308 C CA . VAL A 1 276 ? 15.526 -0.757 -0.247 1.00 95.31 276 VAL A CA 1
ATOM 2309 C C . VAL A 1 276 ? 15.662 0.198 0.940 1.00 95.31 276 VAL A C 1
ATOM 2311 O O . VAL A 1 276 ? 14.952 0.024 1.929 1.00 95.31 276 VAL A O 1
ATOM 2314 N N . ASP A 1 277 ? 16.494 1.235 0.825 1.00 93.88 277 ASP A N 1
ATOM 2315 C CA . ASP A 1 277 ? 16.690 2.222 1.891 1.00 93.88 277 ASP A CA 1
ATOM 2316 C C . ASP A 1 277 ? 15.396 2.996 2.203 1.00 93.88 277 ASP A C 1
ATOM 2318 O O . ASP A 1 277 ? 15.006 3.101 3.362 1.00 93.88 277 ASP A O 1
ATOM 2322 N N . PHE A 1 278 ? 14.637 3.465 1.205 1.00 91.44 278 PHE A N 1
ATOM 2323 C CA . PHE A 1 278 ? 13.382 4.157 1.535 1.00 91.44 278 PHE A CA 1
ATOM 2324 C C . PHE A 1 278 ? 12.259 3.209 1.991 1.00 91.44 278 PHE A C 1
ATOM 2326 O O . PHE A 1 278 ? 11.327 3.629 2.683 1.00 91.44 278 PHE A O 1
ATOM 2333 N N . LEU A 1 279 ? 12.294 1.928 1.603 1.00 94.62 279 LEU A N 1
ATOM 2334 C CA . LEU A 1 279 ? 11.368 0.923 2.140 1.00 94.62 279 LEU A CA 1
ATOM 2335 C C . LEU A 1 279 ? 11.635 0.689 3.630 1.00 94.62 279 LEU A C 1
ATOM 2337 O O . LEU A 1 279 ? 10.686 0.525 4.403 1.00 94.62 279 LEU A O 1
ATOM 2341 N N . HIS A 1 280 ? 12.910 0.725 4.028 1.00 94.19 280 HIS A N 1
ATOM 2342 C CA . HIS A 1 280 ? 13.341 0.683 5.424 1.00 94.19 280 HIS A CA 1
ATOM 2343 C C . HIS A 1 280 ? 12.774 1.860 6.222 1.00 94.19 280 HIS A C 1
ATOM 2345 O O . HIS A 1 280 ? 12.110 1.643 7.240 1.00 94.19 280 HIS A O 1
ATOM 2351 N N . ASP A 1 281 ? 12.890 3.084 5.698 1.00 91.50 281 ASP A N 1
ATOM 2352 C CA . ASP A 1 281 ? 12.292 4.280 6.310 1.00 91.50 281 ASP A CA 1
ATOM 2353 C C . ASP A 1 281 ? 10.773 4.140 6.503 1.00 91.50 281 ASP A C 1
ATOM 2355 O O . ASP A 1 281 ? 10.205 4.578 7.513 1.00 91.50 281 ASP A O 1
ATOM 2359 N N . GLY A 1 282 ? 10.097 3.502 5.544 1.00 92.69 282 GLY A N 1
ATOM 2360 C CA . GLY A 1 282 ? 8.671 3.207 5.617 1.00 92.69 282 GLY A CA 1
ATOM 2361 C C . GLY A 1 282 ? 8.306 2.230 6.728 1.00 92.69 282 GLY A C 1
ATOM 2362 O O . GLY A 1 282 ? 7.382 2.501 7.500 1.00 92.69 282 GLY A O 1
ATOM 2363 N N . ILE A 1 283 ? 9.042 1.124 6.854 1.00 94.38 283 ILE A N 1
ATOM 2364 C CA . ILE A 1 283 ? 8.853 0.150 7.939 1.00 94.38 283 ILE A CA 1
ATOM 2365 C C . ILE A 1 283 ? 9.146 0.785 9.297 1.00 94.38 283 ILE A C 1
ATOM 2367 O O . ILE A 1 283 ? 8.361 0.612 10.234 1.00 94.38 283 ILE A O 1
ATOM 2371 N N . SER A 1 284 ? 10.222 1.562 9.399 1.00 93.44 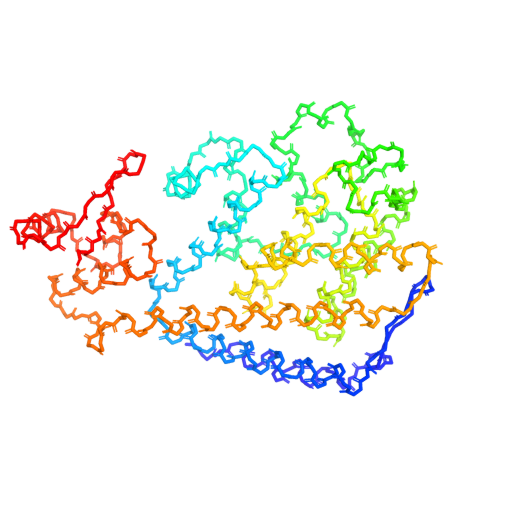284 SER A N 1
ATOM 2372 C CA . SER A 1 284 ? 10.591 2.284 10.617 1.00 93.44 284 SER A CA 1
ATOM 2373 C C . SER A 1 284 ? 9.497 3.271 11.037 1.00 93.44 284 SER A C 1
ATOM 2375 O O . SER A 1 284 ? 9.061 3.275 12.192 1.00 93.44 284 SER A O 1
ATOM 2377 N N . SER A 1 285 ? 8.972 4.051 10.086 1.00 92.69 285 SER A N 1
ATOM 2378 C CA . SER A 1 285 ? 7.882 5.008 10.325 1.00 92.69 285 SER A CA 1
ATOM 2379 C C . SER A 1 285 ? 6.599 4.318 10.795 1.00 92.69 285 SER A C 1
ATOM 2381 O O . SER A 1 285 ? 5.999 4.734 11.789 1.00 92.69 285 SER A O 1
ATOM 2383 N N . LEU A 1 286 ? 6.202 3.234 10.122 1.00 93.44 286 LEU A N 1
ATOM 2384 C CA . LEU A 1 286 ? 5.025 2.442 10.489 1.00 93.44 286 LEU A CA 1
ATOM 2385 C C . LEU A 1 286 ? 5.183 1.790 11.865 1.00 93.44 286 LEU A C 1
ATOM 2387 O O . LEU A 1 286 ? 4.248 1.804 12.666 1.00 93.44 286 LEU A O 1
ATOM 2391 N N . SER A 1 287 ? 6.367 1.258 12.167 1.00 94.19 287 SER A N 1
ATOM 2392 C CA . SER A 1 287 ? 6.678 0.657 13.468 1.00 94.19 287 SER A CA 1
ATOM 2393 C C . SER A 1 287 ? 6.548 1.673 14.596 1.00 94.19 287 SER A C 1
ATOM 2395 O O . SER A 1 287 ? 5.922 1.389 15.621 1.00 94.19 287 SER A O 1
ATOM 2397 N N . PHE A 1 288 ? 7.074 2.880 14.388 1.00 93.88 288 PHE A N 1
ATOM 2398 C CA . PHE A 1 288 ? 6.954 3.973 15.344 1.00 93.88 288 PHE A CA 1
ATOM 2399 C C . PHE A 1 288 ? 5.497 4.416 15.538 1.00 93.88 288 PHE A C 1
ATOM 2401 O O . PHE A 1 288 ? 5.037 4.550 16.677 1.00 93.88 288 PHE A O 1
ATOM 2408 N N . GLU A 1 289 ? 4.745 4.606 14.450 1.00 92.88 289 GLU A N 1
ATOM 2409 C CA . GLU A 1 289 ? 3.332 4.992 14.515 1.00 92.88 289 GLU A CA 1
ATOM 2410 C C . GLU A 1 289 ? 2.502 3.946 15.273 1.00 92.88 289 GLU A C 1
ATOM 2412 O O . GLU A 1 289 ? 1.719 4.283 16.170 1.00 92.88 289 GLU A O 1
ATOM 2417 N N . LEU A 1 290 ? 2.714 2.669 14.956 1.00 92.19 290 LEU A N 1
ATOM 2418 C CA . LEU A 1 290 ? 2.013 1.558 15.579 1.00 92.19 290 LEU A CA 1
ATOM 2419 C C . LEU A 1 290 ? 2.325 1.457 17.071 1.00 92.19 290 LEU A C 1
ATOM 2421 O O . LEU A 1 290 ? 1.409 1.306 17.883 1.00 92.19 290 LEU A O 1
ATOM 2425 N N . ALA A 1 291 ? 3.601 1.586 17.446 1.00 91.81 291 ALA A N 1
ATOM 2426 C CA . ALA A 1 291 ? 4.022 1.596 18.840 1.00 91.81 291 ALA A CA 1
ATOM 2427 C C . ALA A 1 291 ? 3.354 2.750 19.601 1.00 91.81 291 ALA A C 1
ATOM 2429 O O . ALA A 1 291 ? 2.723 2.523 20.636 1.00 91.81 291 ALA A O 1
ATOM 2430 N N . LYS A 1 292 ? 3.399 3.973 19.057 1.00 92.62 292 LYS A N 1
ATOM 2431 C CA . LYS A 1 292 ? 2.764 5.160 19.654 1.00 92.62 292 LYS A CA 1
ATOM 2432 C C . LYS A 1 292 ? 1.264 4.954 19.881 1.00 92.62 292 LYS A C 1
ATOM 2434 O O . LYS A 1 292 ? 0.751 5.261 20.962 1.00 92.62 292 LYS A O 1
ATOM 2439 N N . LYS A 1 293 ? 0.556 4.405 18.890 1.00 91.38 293 LYS A N 1
ATOM 2440 C CA . LYS A 1 293 ? -0.870 4.077 19.018 1.00 91.38 293 LYS A CA 1
ATOM 2441 C C . LYS A 1 293 ? -1.106 3.003 20.081 1.00 91.38 293 LYS A C 1
ATOM 2443 O O . LYS A 1 293 ? -1.950 3.212 20.945 1.00 91.38 293 LYS A O 1
ATOM 2448 N N . LYS A 1 294 ? -0.324 1.917 20.110 1.00 85.81 294 LYS A N 1
ATOM 2449 C CA . LYS A 1 294 ? -0.425 0.867 21.144 1.00 85.81 294 LYS A CA 1
ATOM 2450 C C . LYS A 1 294 ? -0.246 1.411 22.565 1.00 85.81 294 LYS A C 1
ATOM 2452 O O . LYS A 1 294 ? -1.047 1.078 23.433 1.00 85.81 294 LYS A O 1
ATOM 2457 N N . TYR A 1 295 ? 0.737 2.283 22.800 1.00 85.69 295 TYR A N 1
ATOM 2458 C CA . TYR A 1 295 ? 0.943 2.916 24.113 1.00 85.69 295 TYR A CA 1
ATOM 2459 C C . TYR A 1 295 ? -0.214 3.824 24.546 1.00 85.69 295 TYR A C 1
ATOM 2461 O O . TYR A 1 295 ? -0.393 4.057 25.739 1.00 85.69 295 TYR A O 1
ATOM 2469 N N . SER A 1 296 ? -1.004 4.320 23.592 1.00 85.44 296 SER A N 1
ATOM 2470 C CA . SER A 1 296 ? -2.166 5.174 23.861 1.00 85.44 296 SER A CA 1
ATOM 2471 C C . SER A 1 296 ? -3.405 4.374 24.283 1.00 85.44 296 SER A C 1
ATOM 2473 O O . SER A 1 296 ? -4.375 4.955 24.768 1.00 85.44 296 SER A O 1
ATOM 2475 N N . ILE A 1 297 ? -3.394 3.046 24.116 1.00 80.56 297 ILE A N 1
ATOM 2476 C CA . ILE A 1 297 ? -4.489 2.178 24.553 1.00 80.56 297 ILE A CA 1
ATOM 2477 C C . ILE A 1 297 ? -4.304 1.854 26.048 1.00 80.56 297 ILE A C 1
ATOM 2479 O O . ILE A 1 297 ? -3.237 1.382 26.449 1.00 80.56 297 ILE A O 1
ATOM 2483 N N . PRO A 1 298 ? -5.326 2.035 26.903 1.00 70.06 298 PRO A N 1
ATOM 2484 C CA . PRO A 1 298 ? -5.240 1.655 28.313 1.00 70.06 298 PRO A CA 1
ATOM 2485 C C . PRO A 1 298 ? -4.885 0.166 28.494 1.00 70.06 298 PRO A C 1
ATOM 2487 O O . PRO A 1 298 ? -5.471 -0.691 27.838 1.00 70.06 298 PRO A O 1
ATOM 2490 N N . LYS A 1 299 ? -3.981 -0.178 29.426 1.00 59.62 299 LYS A N 1
ATOM 2491 C CA . LYS A 1 299 ? -3.456 -1.555 29.623 1.00 59.62 299 LYS A CA 1
ATOM 2492 C C . LYS A 1 299 ? -4.509 -2.637 29.952 1.00 59.62 299 LYS A C 1
ATOM 2494 O O . LYS A 1 299 ? -4.231 -3.813 29.767 1.00 59.62 299 LYS A O 1
ATOM 2499 N N . ASN A 1 300 ? -5.718 -2.255 30.382 1.00 55.84 300 ASN A N 1
ATOM 2500 C CA . ASN A 1 300 ? -6.823 -3.169 30.739 1.00 55.84 300 ASN A CA 1
ATOM 2501 C C . ASN A 1 300 ? -7.927 -3.244 29.666 1.00 55.84 300 ASN A C 1
ATOM 2503 O O . ASN A 1 300 ? -9.105 -3.444 29.968 1.00 55.84 300 ASN A O 1
ATOM 2507 N N . SER A 1 301 ? -7.556 -3.027 28.410 1.00 58.16 301 SER A N 1
ATOM 2508 C CA . SER A 1 301 ? -8.456 -2.891 27.267 1.00 58.16 301 SER A CA 1
ATOM 2509 C C . SER A 1 301 ? -8.672 -4.236 26.561 1.00 58.16 301 SER A C 1
ATOM 2511 O O . SER A 1 301 ? -8.345 -4.426 25.397 1.00 58.16 301 SER A O 1
ATOM 2513 N N . GLN A 1 302 ? -9.210 -5.215 27.282 1.00 66.19 302 GLN A N 1
ATOM 2514 C CA . GLN A 1 302 ? -9.880 -6.339 26.626 1.00 66.19 302 GLN A CA 1
ATOM 2515 C C . GLN A 1 302 ? -11.385 -6.061 26.572 1.00 66.19 302 GLN A C 1
ATOM 2517 O O . GLN A 1 302 ? -11.905 -5.383 27.468 1.00 66.19 302 GLN A O 1
ATOM 2522 N N . PRO A 1 303 ? -12.103 -6.562 25.550 1.00 65.38 303 PRO A N 1
ATOM 2523 C CA . PRO A 1 303 ? -13.551 -6.445 25.500 1.00 65.38 303 PRO A CA 1
ATOM 2524 C C . PRO A 1 303 ? -14.145 -7.164 26.714 1.00 65.38 303 PRO A C 1
ATOM 2526 O O . PRO A 1 303 ? -14.080 -8.386 26.838 1.00 65.38 303 PRO A O 1
ATOM 2529 N N . LYS A 1 304 ? -14.697 -6.390 27.648 1.00 74.69 304 LYS A N 1
ATOM 2530 C CA . LYS A 1 304 ? -15.283 -6.930 28.878 1.00 74.69 304 LYS A CA 1
ATOM 2531 C C . LYS A 1 304 ? -16.690 -7.480 28.627 1.00 74.69 304 LYS A C 1
ATOM 2533 O O . LYS A 1 304 ? -17.257 -7.324 27.551 1.00 74.69 304 LYS A O 1
ATOM 2538 N N . ILE A 1 305 ? -17.276 -8.146 29.622 1.00 76.94 305 ILE A N 1
ATOM 2539 C CA . ILE A 1 305 ? -18.581 -8.816 29.472 1.00 76.94 305 ILE A CA 1
ATOM 2540 C C . ILE A 1 305 ? -19.731 -7.797 29.399 1.00 76.94 305 ILE A C 1
ATOM 2542 O O . ILE A 1 305 ? -20.680 -8.000 28.640 1.00 76.94 305 ILE A O 1
ATOM 2546 N N . LYS A 1 306 ? -19.651 -6.690 30.150 1.00 86.69 306 LYS A N 1
ATOM 2547 C CA . LYS A 1 306 ? -20.740 -5.711 30.264 1.00 86.69 306 LYS A CA 1
ATOM 2548 C C . LYS A 1 306 ? -20.795 -4.752 29.071 1.00 86.69 306 LYS A C 1
ATOM 2550 O O . LYS A 1 306 ? -19.771 -4.333 28.539 1.00 86.69 306 LYS A O 1
ATOM 2555 N N . ASN A 1 307 ? -22.011 -4.375 28.672 1.00 87.94 307 ASN A N 1
ATOM 2556 C CA . ASN A 1 307 ? -22.258 -3.546 27.485 1.00 87.94 307 ASN A CA 1
ATOM 2557 C C . ASN A 1 307 ? -21.606 -2.157 27.555 1.00 87.94 307 ASN A C 1
ATOM 2559 O O . ASN A 1 307 ? -21.071 -1.677 26.559 1.00 87.94 307 ASN A O 1
ATOM 2563 N N . ASP A 1 308 ? -21.636 -1.514 28.719 1.00 86.06 308 ASP A N 1
ATOM 2564 C CA . ASP A 1 308 ? -20.995 -0.217 28.951 1.00 86.06 308 ASP A CA 1
ATOM 2565 C C . ASP A 1 308 ? -19.474 -0.302 28.794 1.00 86.06 308 ASP A C 1
ATOM 2567 O O . ASP A 1 308 ? -18.849 0.554 28.169 1.00 86.06 308 ASP A O 1
ATOM 2571 N N . GLU A 1 309 ? -18.873 -1.361 29.321 1.00 88.00 309 GLU A N 1
ATOM 2572 C CA . GLU A 1 309 ? -17.443 -1.601 29.221 1.00 88.00 309 GLU A CA 1
ATOM 2573 C C . GLU A 1 309 ? -17.009 -1.960 27.793 1.00 88.00 309 GLU A C 1
ATOM 2575 O O . GLU A 1 309 ? -15.999 -1.436 27.323 1.00 88.00 309 GLU A O 1
ATOM 2580 N N . LYS A 1 310 ? -17.789 -2.783 27.072 1.00 90.06 310 LYS A N 1
ATOM 2581 C CA . LYS A 1 310 ? -17.569 -3.060 25.639 1.00 90.06 310 LYS A CA 1
ATOM 2582 C C . LYS A 1 310 ? -17.606 -1.782 24.814 1.00 90.06 310 LYS A C 1
ATOM 2584 O O . LYS A 1 310 ? -16.711 -1.548 24.008 1.00 90.06 310 LYS A O 1
ATOM 2589 N N . LEU A 1 311 ? -18.623 -0.946 25.024 1.00 91.31 311 LEU A N 1
ATOM 2590 C CA . LEU A 1 311 ? -18.752 0.316 24.305 1.00 91.31 311 LEU A CA 1
ATOM 2591 C C . LEU A 1 311 ? -17.555 1.239 24.577 1.00 91.31 311 LEU A C 1
ATOM 2593 O O . LEU A 1 311 ? -16.960 1.756 23.635 1.00 91.31 311 LEU A O 1
ATOM 2597 N N . ASN A 1 312 ? -17.165 1.404 25.847 1.00 90.19 312 ASN A N 1
ATOM 2598 C CA . ASN A 1 312 ? -15.982 2.185 26.226 1.00 90.19 312 ASN A CA 1
ATOM 2599 C C . ASN A 1 312 ? -14.707 1.651 25.567 1.00 90.19 312 ASN A C 1
ATOM 2601 O O . ASN A 1 312 ? -13.889 2.440 25.095 1.00 90.19 312 ASN A O 1
ATOM 2605 N N . TYR A 1 313 ? -14.541 0.328 25.521 1.00 90.88 313 TYR A N 1
ATOM 2606 C CA . TYR A 1 313 ? -13.393 -0.305 24.888 1.00 90.88 313 TYR A CA 1
ATOM 2607 C C . TYR A 1 313 ? -13.297 0.056 23.401 1.00 90.88 313 TYR A C 1
ATOM 2609 O O . TYR A 1 313 ? -12.290 0.623 22.978 1.00 90.88 313 TYR A O 1
ATOM 2617 N N . TYR A 1 314 ? -14.359 -0.172 22.622 1.00 92.00 314 TYR A N 1
ATOM 2618 C CA . TYR A 1 314 ? -14.331 0.124 21.187 1.00 92.00 314 TYR A CA 1
ATOM 2619 C C . TYR A 1 314 ? -14.243 1.621 20.887 1.00 92.00 314 TYR A C 1
ATOM 2621 O O . TYR A 1 314 ? -13.522 2.003 19.971 1.00 92.00 314 TYR A O 1
ATOM 2629 N N . LEU A 1 315 ? -14.888 2.488 21.676 1.00 92.25 315 LEU A N 1
ATOM 2630 C CA . LEU A 1 315 ? -14.697 3.937 21.551 1.00 92.25 315 LEU A CA 1
ATOM 2631 C C . LEU A 1 315 ? -13.252 4.356 21.863 1.00 92.25 315 LEU A C 1
ATOM 2633 O O . LEU A 1 315 ? -12.740 5.263 21.212 1.00 92.25 315 LEU A O 1
ATOM 2637 N N . SER A 1 316 ? -12.572 3.683 22.798 1.00 91.50 316 SER A N 1
ATOM 2638 C CA . SER A 1 316 ? -11.148 3.928 23.078 1.00 91.50 316 SER A CA 1
ATOM 2639 C C . SER A 1 316 ? -10.267 3.500 21.907 1.00 91.50 316 SER A C 1
ATOM 2641 O O . SER A 1 316 ? -9.381 4.251 21.507 1.00 91.50 316 SER A O 1
ATOM 2643 N N . LEU A 1 317 ? -10.537 2.332 21.309 1.00 91.88 317 LEU A N 1
ATOM 2644 C CA . LEU A 1 317 ? -9.852 1.906 20.086 1.00 91.88 317 LEU A CA 1
ATOM 2645 C C . LEU A 1 317 ? -10.102 2.894 18.942 1.00 91.88 317 LEU A C 1
ATOM 2647 O O . LEU A 1 317 ? -9.157 3.336 18.295 1.00 91.88 317 LEU A O 1
ATOM 2651 N N . GLY A 1 318 ? -11.357 3.295 18.729 1.00 92.06 318 GLY A N 1
ATOM 2652 C CA . GLY A 1 318 ? -11.732 4.292 17.731 1.00 92.06 318 GLY A CA 1
ATOM 2653 C C . GLY A 1 318 ? -11.020 5.628 17.939 1.00 92.06 318 GLY A C 1
ATOM 2654 O O . GLY A 1 318 ? -10.558 6.219 16.974 1.00 92.06 318 GLY A O 1
ATOM 2655 N N . ASN A 1 319 ? -10.843 6.066 19.186 1.00 91.50 319 ASN A N 1
ATOM 2656 C CA . ASN A 1 319 ? -10.121 7.299 19.501 1.00 91.50 319 ASN A CA 1
ATOM 2657 C C . ASN A 1 319 ? -8.635 7.255 19.104 1.00 91.50 319 ASN A C 1
ATOM 2659 O O . ASN A 1 319 ? -8.051 8.276 18.759 1.00 91.50 319 ASN A O 1
ATOM 2663 N N . VAL A 1 320 ? -8.015 6.073 19.157 1.00 92.50 320 VAL A N 1
ATOM 2664 C CA . VAL A 1 320 ? -6.594 5.880 18.827 1.00 92.50 320 VAL A CA 1
ATOM 2665 C C . VAL A 1 320 ? -6.388 5.599 17.333 1.00 92.50 320 VAL A C 1
ATOM 2667 O O . VAL A 1 320 ? -5.410 6.059 16.732 1.00 92.50 320 VAL A O 1
ATOM 2670 N N . PHE A 1 321 ? -7.290 4.824 16.725 1.00 93.12 321 PHE A N 1
ATOM 2671 C CA . PHE A 1 321 ? -7.108 4.248 15.390 1.00 93.12 321 PHE A CA 1
ATOM 2672 C C . PHE A 1 321 ? -8.006 4.831 14.298 1.00 93.12 321 PHE A C 1
ATOM 2674 O O . PHE A 1 321 ? -7.747 4.534 13.139 1.00 93.12 321 PHE A O 1
ATOM 2681 N N . ALA A 1 322 ? -9.023 5.638 14.612 1.00 92.81 322 ALA A N 1
ATOM 2682 C CA . ALA A 1 322 ? -9.917 6.231 13.617 1.00 92.81 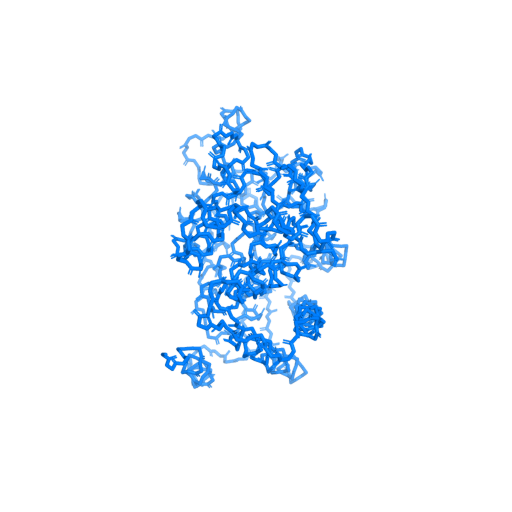322 ALA A CA 1
ATOM 2683 C C . ALA A 1 322 ? -9.907 7.763 13.697 1.00 92.81 322 ALA A C 1
ATOM 2685 O O . ALA A 1 322 ? -10.211 8.337 14.741 1.00 92.81 322 ALA A O 1
ATOM 2686 N N . SER A 1 323 ? -9.643 8.435 12.571 1.00 90.88 323 SER A N 1
ATOM 2687 C CA . SER A 1 323 ? -9.482 9.902 12.529 1.00 90.88 323 SER A CA 1
ATOM 2688 C C . SER A 1 323 ? -10.713 10.680 13.007 1.00 90.88 323 SER A C 1
ATOM 2690 O O . SER A 1 323 ? -10.590 11.792 13.517 1.00 90.88 323 SER A O 1
ATOM 2692 N N . TYR A 1 324 ? -11.912 10.119 12.828 1.00 92.25 324 TYR A N 1
ATOM 2693 C CA . TYR A 1 324 ? -13.174 10.777 13.182 1.00 92.25 324 TYR A CA 1
ATOM 2694 C C . TYR A 1 324 ? -13.958 10.038 14.269 1.00 92.25 324 TYR A C 1
ATOM 2696 O O . TYR A 1 324 ? -15.090 10.418 14.550 1.00 92.25 324 TYR A O 1
ATOM 2704 N N . GLY A 1 325 ? -13.383 9.005 14.892 1.00 93.44 325 GLY A N 1
ATOM 2705 C CA . GLY A 1 325 ? -14.114 8.115 15.791 1.00 93.44 325 GLY A CA 1
ATOM 2706 C C . GLY A 1 325 ? -15.002 7.122 15.038 1.00 93.44 325 GLY A C 1
ATOM 2707 O O . GLY A 1 325 ? -14.724 6.769 13.889 1.00 93.44 325 GLY A O 1
ATOM 2708 N N . LEU A 1 326 ? -16.051 6.634 15.704 1.00 94.75 326 LEU A N 1
ATOM 2709 C CA . LEU A 1 326 ? -16.892 5.532 15.222 1.00 94.75 326 LEU A CA 1
ATOM 2710 C C . LEU A 1 326 ? -18.327 5.978 14.977 1.00 94.75 326 LEU A C 1
ATOM 2712 O O . LEU A 1 326 ? -18.896 6.704 15.791 1.00 94.75 326 LEU A O 1
ATOM 2716 N N . ASN A 1 327 ? -18.946 5.502 13.898 1.00 94.38 327 ASN A N 1
ATOM 2717 C CA . ASN A 1 327 ? -20.387 5.669 13.721 1.00 94.38 327 ASN A CA 1
ATOM 2718 C C . ASN A 1 327 ? -21.178 4.568 14.446 1.00 94.38 327 ASN A C 1
ATOM 2720 O O . ASN A 1 327 ? -20.647 3.519 14.808 1.00 94.38 327 ASN A O 1
ATOM 2724 N N . ILE A 1 328 ? -22.480 4.792 14.633 1.00 94.69 328 ILE A N 1
ATOM 2725 C CA . ILE A 1 328 ? -23.326 3.883 15.418 1.00 94.69 328 ILE A CA 1
ATOM 2726 C C . ILE A 1 328 ? -23.416 2.459 14.848 1.00 94.69 328 ILE A C 1
ATOM 2728 O O . ILE A 1 328 ? -23.518 1.510 15.619 1.00 94.69 328 ILE A O 1
ATOM 2732 N N . PHE A 1 329 ? -23.318 2.299 13.525 1.00 93.00 329 PHE A N 1
ATOM 2733 C CA . PHE A 1 329 ? -23.366 0.993 12.862 1.00 93.00 329 PHE A CA 1
ATOM 2734 C C . PHE A 1 329 ? -22.056 0.216 13.037 1.00 93.00 329 PHE A C 1
ATOM 2736 O O . PHE A 1 329 ? -22.081 -1.000 13.199 1.00 93.00 329 PHE A O 1
ATOM 2743 N N . GLU A 1 330 ? -20.909 0.904 13.043 1.00 93.50 330 GLU A N 1
ATOM 2744 C CA . GLU A 1 330 ? -19.620 0.290 13.393 1.00 93.50 330 GLU A CA 1
ATOM 2745 C C . GLU A 1 330 ? -19.631 -0.188 14.848 1.00 93.50 330 GLU A C 1
ATOM 2747 O O . GLU A 1 330 ? -19.222 -1.311 15.133 1.00 93.50 330 GLU A O 1
ATOM 2752 N N . ILE A 1 331 ? -20.164 0.637 15.756 1.00 94.38 331 ILE A N 1
ATOM 2753 C CA . ILE A 1 331 ? -20.292 0.285 17.173 1.00 94.38 331 ILE A CA 1
ATOM 2754 C C . ILE A 1 331 ? -21.204 -0.936 17.342 1.00 94.38 331 ILE A C 1
ATOM 2756 O O . ILE A 1 331 ? -20.814 -1.888 18.013 1.00 94.38 331 ILE A O 1
ATOM 2760 N N . GLU A 1 332 ? -22.398 -0.940 16.747 1.00 95.56 332 GLU A N 1
ATOM 2761 C CA . GLU A 1 332 ? -23.331 -2.073 16.821 1.00 95.56 332 GLU A CA 1
ATOM 2762 C C . GLU A 1 332 ? -22.698 -3.359 16.288 1.00 95.56 332 GLU A C 1
ATOM 2764 O O . GLU A 1 332 ? -22.727 -4.381 16.972 1.00 95.56 332 GLU A O 1
ATOM 2769 N N . LYS A 1 333 ? -22.061 -3.297 15.114 1.00 93.88 333 LYS A N 1
ATOM 2770 C CA . LYS A 1 333 ? -21.433 -4.456 14.472 1.00 93.88 333 LYS A CA 1
ATOM 2771 C C . LYS A 1 333 ? -20.363 -5.108 15.347 1.00 93.88 333 LYS A C 1
ATOM 2773 O O . LYS A 1 333 ? -20.309 -6.331 15.426 1.00 93.88 333 LYS A O 1
ATOM 2778 N N . GLU A 1 334 ? -19.504 -4.311 15.976 1.00 92.00 334 GLU A N 1
ATOM 2779 C CA . GLU A 1 334 ? -18.341 -4.831 16.708 1.00 92.00 334 GLU A CA 1
ATOM 2780 C C . GLU A 1 334 ? -18.669 -5.130 18.186 1.00 92.00 334 GLU A C 1
ATOM 2782 O O . GLU A 1 334 ? -18.047 -5.993 18.808 1.00 92.00 334 GLU A O 1
ATOM 2787 N N . THR A 1 335 ? -19.683 -4.468 18.759 1.00 91.62 335 THR A N 1
ATOM 2788 C CA . THR A 1 335 ? -20.124 -4.714 20.146 1.00 91.62 335 THR A CA 1
ATOM 2789 C C . THR A 1 335 ? -21.241 -5.754 20.272 1.00 91.62 335 THR A C 1
ATOM 2791 O O . THR A 1 335 ? -21.374 -6.366 21.337 1.00 91.62 335 THR A O 1
ATOM 2794 N N . GLY A 1 336 ? -22.069 -5.926 19.235 1.00 92.44 336 GLY A N 1
ATOM 2795 C CA . GLY A 1 336 ? -23.329 -6.678 19.277 1.00 92.44 336 GLY A CA 1
ATOM 2796 C C . GLY A 1 336 ? -24.435 -6.006 20.104 1.00 92.44 336 GLY A C 1
ATOM 2797 O O . GLY A 1 336 ? -25.447 -6.633 20.413 1.00 92.44 336 GLY A O 1
ATOM 2798 N N . ILE A 1 337 ? -24.244 -4.752 20.522 1.00 94.81 337 ILE A N 1
ATOM 2799 C CA . ILE A 1 337 ? -25.203 -4.007 21.341 1.00 94.81 337 ILE A CA 1
ATOM 2800 C C . ILE A 1 337 ? -26.212 -3.320 20.422 1.00 94.81 337 ILE A C 1
ATOM 2802 O O . ILE A 1 337 ? -25.824 -2.645 19.476 1.00 94.81 337 ILE A O 1
ATOM 2806 N N . SER A 1 338 ? -27.504 -3.418 20.745 1.00 95.69 338 SER A N 1
ATOM 2807 C CA . SER A 1 338 ? -28.548 -2.749 19.960 1.00 95.69 338 SER A CA 1
ATOM 2808 C C . SER A 1 338 ? -28.374 -1.223 19.922 1.00 95.69 338 SER A C 1
ATOM 2810 O O . SER A 1 338 ? -28.042 -0.594 20.936 1.00 95.69 338 SER A O 1
ATOM 2812 N N . ILE A 1 339 ? -28.685 -0.608 18.777 1.00 96.38 339 ILE A N 1
ATOM 2813 C CA . ILE A 1 339 ? -28.671 0.855 18.585 1.00 96.38 339 ILE A CA 1
ATOM 2814 C C . ILE A 1 339 ? -29.377 1.635 19.719 1.00 96.38 339 ILE A C 1
ATOM 2816 O O . ILE A 1 339 ? -28.793 2.607 20.211 1.00 96.38 339 ILE A O 1
ATOM 2820 N N . PRO A 1 340 ? -30.586 1.260 20.200 1.00 96.62 340 PRO A N 1
ATOM 2821 C CA . PRO A 1 340 ? -31.235 1.969 21.308 1.00 96.62 340 PRO A CA 1
ATOM 2822 C C . PRO A 1 340 ? -30.407 1.965 22.598 1.00 96.62 340 PRO A C 1
ATOM 2824 O O . PRO A 1 340 ? -30.335 2.973 23.307 1.00 96.62 340 PRO A O 1
ATOM 2827 N N . THR A 1 341 ? -29.757 0.841 22.901 1.00 95.62 341 THR A N 1
ATOM 2828 C CA . THR A 1 341 ? -28.875 0.712 24.063 1.00 95.62 341 THR A CA 1
ATOM 2829 C C . THR A 1 341 ? -27.601 1.539 23.884 1.00 95.62 341 THR A C 1
ATOM 2831 O O . THR A 1 341 ? -27.224 2.252 24.814 1.00 95.62 341 THR A O 1
ATOM 2834 N N . ILE A 1 342 ? -26.984 1.521 22.696 1.00 96.62 342 ILE A N 1
ATOM 2835 C CA . ILE A 1 342 ? -25.822 2.367 22.372 1.00 96.62 342 ILE A CA 1
ATOM 2836 C C . ILE A 1 342 ? -26.169 3.844 22.579 1.00 96.62 342 ILE A C 1
ATOM 2838 O O . ILE A 1 342 ? -25.466 4.543 23.304 1.00 96.62 342 ILE A O 1
ATOM 2842 N N . ASN A 1 343 ? -27.289 4.311 22.022 1.00 96.12 343 ASN A N 1
ATOM 2843 C CA . ASN A 1 343 ? -27.732 5.700 22.155 1.00 96.12 343 ASN A CA 1
ATOM 2844 C C . ASN A 1 343 ? -27.929 6.125 23.615 1.00 96.12 343 ASN A C 1
ATOM 2846 O O . ASN A 1 343 ? -27.561 7.241 23.984 1.00 96.12 343 ASN A O 1
ATOM 2850 N N . ARG A 1 344 ? -28.468 5.240 24.465 1.00 95.75 344 ARG A N 1
ATOM 2851 C CA . ARG A 1 344 ? -28.612 5.502 25.906 1.00 95.75 344 ARG A CA 1
ATOM 2852 C C . ARG A 1 344 ? -27.256 5.735 26.570 1.00 95.75 344 ARG A C 1
ATOM 2854 O O . ARG A 1 344 ? -27.113 6.679 27.345 1.00 95.75 344 ARG A O 1
ATOM 2861 N N . PHE A 1 345 ? -26.265 4.903 26.257 1.00 94.56 345 PHE A N 1
ATOM 2862 C CA . PHE A 1 345 ? -24.920 5.057 26.803 1.00 94.56 345 PHE A CA 1
ATOM 2863 C C . PHE A 1 345 ? -24.203 6.293 26.258 1.00 94.56 345 PHE A C 1
ATOM 2865 O O . PHE A 1 345 ? -23.652 7.055 27.045 1.00 94.56 345 PHE A O 1
ATOM 2872 N N . LEU A 1 346 ? -24.266 6.549 24.948 1.00 95.56 346 LEU A N 1
ATOM 2873 C CA . LEU A 1 346 ? -23.676 7.749 24.346 1.00 95.56 346 LEU A CA 1
ATOM 2874 C C . LEU A 1 346 ? -24.283 9.031 24.928 1.00 95.56 346 LEU A C 1
ATOM 2876 O O . LEU A 1 346 ? -23.552 9.976 25.221 1.00 95.56 346 LEU A O 1
ATOM 2880 N N . LYS A 1 347 ? -25.604 9.059 25.160 1.00 95.00 347 LYS A N 1
ATOM 2881 C CA . LYS A 1 347 ? -26.273 10.183 25.827 1.00 95.00 347 LYS A CA 1
ATOM 2882 C C . LYS A 1 347 ? -25.696 10.419 27.225 1.00 95.00 347 LYS A C 1
ATOM 2884 O O . LYS A 1 347 ? -25.290 11.539 27.516 1.00 95.00 347 LYS A O 1
ATOM 2889 N N . ARG A 1 348 ? -25.575 9.366 28.037 1.00 94.12 348 ARG A N 1
ATOM 2890 C CA . ARG A 1 348 ? -24.968 9.451 29.372 1.00 94.12 348 ARG A CA 1
ATOM 2891 C C . ARG A 1 348 ? -23.518 9.952 29.316 1.00 94.12 348 ARG A C 1
ATOM 2893 O O . ARG A 1 348 ? -23.157 10.856 30.054 1.00 94.12 348 ARG A O 1
ATOM 2900 N N . MET A 1 349 ? -22.690 9.423 28.413 1.00 94.31 349 MET A N 1
ATOM 2901 C CA . MET A 1 349 ? -21.290 9.862 28.262 1.00 94.31 349 MET A CA 1
ATOM 2902 C C . MET A 1 349 ? -21.179 11.326 27.815 1.00 94.31 349 MET A C 1
ATOM 2904 O O . MET A 1 349 ? -20.232 12.019 28.187 1.00 94.31 349 MET A O 1
ATOM 2908 N N . ARG A 1 350 ? -22.143 11.807 27.021 1.00 94.56 350 ARG A N 1
ATOM 2909 C CA . ARG A 1 350 ? -22.249 13.218 26.637 1.00 94.56 350 ARG A CA 1
ATOM 2910 C C . ARG A 1 350 ? -22.611 14.098 27.833 1.00 94.56 350 ARG A C 1
ATOM 2912 O O . ARG A 1 350 ? -21.982 15.136 28.003 1.00 94.56 350 ARG A O 1
ATOM 2919 N N . GLU A 1 351 ? -23.578 13.681 28.649 1.00 94.25 351 GLU A N 1
ATOM 2920 C CA . GLU A 1 351 ? -23.969 14.369 29.892 1.00 94.25 351 GLU A CA 1
ATOM 2921 C C . GLU A 1 351 ? -22.810 14.416 30.903 1.00 94.25 351 GLU A C 1
ATOM 2923 O O . GLU A 1 351 ? -22.605 15.431 31.558 1.00 94.25 351 GLU A O 1
ATOM 2928 N N . GLU A 1 352 ? -21.985 13.366 30.951 1.00 94.31 352 GLU A N 1
ATOM 2929 C CA . GLU A 1 352 ? -20.744 13.305 31.740 1.00 94.31 352 GLU A CA 1
ATOM 2930 C C . GLU A 1 352 ? -19.584 14.129 31.134 1.00 94.31 352 GLU A C 1
ATOM 2932 O O . GLU A 1 352 ? -18.498 14.174 31.706 1.00 94.31 352 GLU A O 1
ATOM 2937 N N . GLY A 1 353 ? -19.763 14.755 29.964 1.00 93.00 353 GLY A N 1
ATOM 2938 C CA . GLY A 1 353 ? -18.728 15.566 29.316 1.00 93.00 353 GLY A CA 1
ATOM 2939 C C . GLY A 1 353 ? -17.551 14.769 28.738 1.00 93.00 353 GLY A C 1
ATOM 2940 O O . GLY A 1 353 ? -16.507 15.356 28.470 1.00 93.00 353 GLY A O 1
ATOM 2941 N N . ARG A 1 354 ? -17.709 13.458 28.513 1.00 92.62 354 ARG A N 1
ATOM 2942 C CA . ARG A 1 354 ? -16.649 12.523 28.074 1.00 92.62 354 ARG A CA 1
ATOM 2943 C C . ARG A 1 354 ? -16.680 12.181 26.582 1.00 92.62 354 ARG A C 1
ATOM 2945 O O . ARG A 1 354 ? -15.837 11.422 26.112 1.00 92.62 354 ARG A O 1
ATOM 2952 N N . LEU A 1 355 ? -17.663 12.698 25.847 1.00 94.62 355 LEU A N 1
ATOM 2953 C CA . LEU A 1 355 ? -17.917 12.351 24.447 1.00 94.62 355 LEU A CA 1
ATOM 2954 C C . LEU A 1 355 ? -17.724 13.561 23.522 1.00 94.62 355 LEU A C 1
ATOM 2956 O O . LEU A 1 355 ? -18.218 14.658 23.803 1.00 94.62 355 LEU A O 1
ATOM 2960 N N . GLN A 1 356 ? -17.053 13.346 22.394 1.00 93.50 356 GLN A N 1
ATOM 2961 C CA . GLN A 1 356 ? -17.066 14.213 21.217 1.00 93.50 356 GLN A CA 1
ATOM 2962 C C . GLN A 1 356 ? -17.961 13.604 20.138 1.00 93.50 356 GLN A C 1
ATOM 2964 O O . GLN A 1 356 ? -18.024 12.387 19.969 1.00 93.50 356 GLN A O 1
ATOM 2969 N N . GLN A 1 357 ? -18.657 14.468 19.402 1.00 94.38 357 GLN A N 1
ATOM 2970 C CA . GLN A 1 357 ? -19.458 14.084 18.247 1.00 94.38 357 GLN A CA 1
ATOM 2971 C C . GLN A 1 357 ? -19.103 14.988 17.073 1.00 94.38 357 GLN A C 1
ATOM 2973 O O . GLN A 1 357 ? -19.148 16.213 17.198 1.00 94.38 357 GLN A O 1
ATOM 2978 N N . LYS A 1 358 ? -18.804 14.383 15.925 1.00 93.25 358 LYS A N 1
ATOM 2979 C CA . LYS A 1 358 ? -18.571 15.089 14.664 1.00 93.25 358 LYS A CA 1
ATOM 2980 C C . LYS A 1 358 ? -19.454 14.494 13.577 1.00 93.25 358 LYS A C 1
ATOM 2982 O O . LYS A 1 358 ? -19.503 13.281 13.397 1.00 93.25 358 LYS A O 1
ATOM 2987 N N . ARG A 1 359 ? -20.138 15.352 12.821 1.00 91.06 359 ARG A N 1
ATOM 2988 C CA . ARG A 1 359 ? -20.926 14.929 11.662 1.00 91.06 359 ARG A CA 1
ATOM 2989 C C . ARG A 1 359 ? -20.047 14.928 10.418 1.00 91.06 359 ARG A C 1
ATOM 2991 O O . ARG A 1 359 ? -19.532 15.974 10.034 1.00 91.06 359 ARG A O 1
ATOM 2998 N N . ILE A 1 360 ? -19.896 13.770 9.779 1.00 87.62 360 ILE A N 1
ATOM 2999 C CA . ILE A 1 360 ? -19.158 13.622 8.517 1.00 87.62 360 ILE A CA 1
ATOM 3000 C C . ILE A 1 360 ? -20.138 13.130 7.462 1.00 87.62 360 ILE A C 1
ATOM 3002 O O . ILE A 1 360 ? -20.612 11.999 7.527 1.00 87.62 360 ILE A O 1
ATOM 3006 N N . GLY A 1 361 ? -20.487 13.974 6.492 1.00 82.75 361 GLY A N 1
ATOM 3007 C CA . GLY A 1 361 ? -21.545 13.661 5.531 1.00 82.75 361 GLY A CA 1
ATOM 3008 C C . GLY A 1 361 ? -22.907 13.487 6.218 1.00 82.75 361 GLY A C 1
ATOM 3009 O O . GLY A 1 361 ? -23.453 14.436 6.784 1.00 82.75 361 GLY A O 1
ATOM 3010 N N . ARG A 1 362 ? -23.482 12.277 6.148 1.00 83.44 362 ARG A N 1
ATOM 3011 C CA . ARG A 1 362 ? -24.841 11.986 6.648 1.00 83.44 362 ARG A CA 1
ATOM 3012 C C . ARG A 1 362 ? -24.905 11.271 8.005 1.00 83.44 362 ARG A C 1
ATOM 3014 O O . ARG A 1 362 ? -26.009 11.129 8.517 1.00 83.44 362 ARG A O 1
ATOM 3021 N N . ARG A 1 363 ? -23.782 10.841 8.590 1.00 89.00 363 ARG A N 1
ATOM 3022 C CA . ARG A 1 363 ? -23.728 10.176 9.907 1.00 89.00 363 ARG A CA 1
ATOM 3023 C C . ARG A 1 363 ? -22.915 10.979 10.908 1.00 89.00 363 ARG A C 1
ATOM 3025 O O . ARG A 1 363 ? -22.000 11.730 10.559 1.00 89.00 363 ARG A O 1
ATOM 3032 N N . ASP A 1 364 ? -23.274 10.748 12.157 1.00 93.62 364 ASP A N 1
ATOM 3033 C CA . ASP A 1 364 ? -22.524 11.165 13.324 1.00 93.62 364 ASP A CA 1
ATOM 3034 C C . ASP A 1 364 ? -21.462 10.123 13.663 1.00 93.62 364 ASP A C 1
ATOM 3036 O O . ASP A 1 364 ? -21.720 8.915 13.629 1.00 93.62 364 ASP A O 1
ATOM 3040 N N . PHE A 1 365 ? -20.278 10.617 13.999 1.00 95.19 365 PHE A N 1
ATOM 3041 C CA . PHE A 1 365 ? -19.172 9.834 14.513 1.00 95.19 365 PHE A CA 1
ATOM 3042 C C . PHE A 1 365 ? -18.847 10.291 15.928 1.00 95.19 365 PHE A C 1
ATOM 3044 O O . PHE A 1 365 ? -18.922 11.482 16.246 1.00 95.19 365 PHE A O 1
ATOM 3051 N N . PHE A 1 366 ? -18.516 9.322 16.769 1.00 95.69 366 PHE A N 1
ATOM 3052 C CA . PHE A 1 366 ? -18.349 9.481 18.202 1.00 95.69 366 PHE A CA 1
ATOM 3053 C C . PHE A 1 366 ? -16.933 9.082 18.612 1.00 95.69 366 PHE A C 1
ATOM 3055 O O . PHE A 1 366 ? -16.446 8.013 18.234 1.00 95.69 366 PHE A O 1
ATOM 3062 N N . SER A 1 367 ? -16.291 9.923 19.414 1.00 93.19 367 SER A N 1
ATOM 3063 C CA . SER A 1 367 ? -14.975 9.673 20.008 1.00 93.19 367 SER A CA 1
ATOM 3064 C C . SER A 1 367 ? -14.965 10.098 21.475 1.00 93.19 367 SER A C 1
ATOM 3066 O O . SER A 1 367 ? -15.841 10.839 21.934 1.00 93.19 367 SER A O 1
ATOM 3068 N N . LEU A 1 368 ? -13.999 9.590 22.237 1.00 91.38 368 LEU A N 1
ATOM 3069 C CA . LEU A 1 368 ? -13.802 10.009 23.623 1.00 91.38 368 LEU A CA 1
ATOM 3070 C C . LEU A 1 368 ? -13.095 11.372 23.658 1.00 91.38 368 LEU A C 1
ATOM 3072 O O . LEU A 1 368 ? -12.348 11.705 22.739 1.00 91.38 368 LEU A O 1
ATOM 3076 N N . LYS A 1 369 ? -13.384 12.173 24.687 1.00 85.88 369 LYS A N 1
ATOM 3077 C CA . LYS A 1 369 ? -12.702 13.452 24.935 1.00 85.88 369 LYS A CA 1
ATOM 3078 C C . LYS A 1 369 ? -11.317 13.276 25.521 1.00 85.88 369 LYS A C 1
ATOM 3080 O O . LYS A 1 369 ? -11.169 12.389 26.391 1.00 85.88 369 LYS A O 1
#

Sequence (369 aa):
MPSKLTDHLEEELEKGKRAENSNGFLYHGFYFFYSLDYLGKIFNLLSEACSLQKSFDEMDSFAKKCFLREQAIDELELVFKEHFIPLKRESIFAAWVYEKEDANAYFIEAYKQILDRKRKAPRNVQELNRVYEEVVYKRNAAFHRKNIQRFHLFRTDALSLDETTNFVSSYPGLPSETDIIQELSFAFQFLDSSFDVFTKISLFLFFFLRSMPYYNENFFLCKYILSTYLFEKGYSLMSLTMGQLIERNKAELKTKLSKILQEGRGNLFDLASFCVDFLHDGISSLSFELAKKKYSIPKNSQPKIKNDEKLNYYLSLGNVFASYGLNIFEIEKETGISIPTINRFLKRMREEGRLQQKRIGRRDFFSLK

Secondary structure (DSSP, 8-state):
---HHHHHHHHHHHHTTSSS-TTEEEETTEEEE--HHHHHHHHHHHHHHHHHHHHHHTS-HHHHHHHHHHHHHHHHHHHHHHHSS---HHHHHHHHHHT--STTHHHHHHHHHHHTT------SHHHHHHHHIIIIITT-HHHHHHH--TT-SS-S-STT--TTT-SSTT----SSHHHHHHHHHHHHHHHTSSS-HHHHHHHHHHHHHHH--SSS-HHHHHHHHHHHHHHHTT-HHHHTTHHHHHHHTHHHHHHHHHHHHHHTSEE-HHHHHHHHHHHHHHHHHHHHHHHHHHHHS-TT-S--SSHHHHHHHHHHHHHHH-TT-EEHHHHHHHH---HHHHHHHHHHHHHTT-EEEEEETTEEEEEE-

pLDDT: mean 84.74, std 14.61, range [32.88, 96.81]

Radius of gyration: 22.8 Å; chains: 1; bounding box: 58×41×63 Å

Foldseek 3Di:
DPDPLVVVVVVLVVLCPDDDPSFWDDDQQEIEGDDPVLVVLVVVLVVLLVVLLVLLVPDDPVLNVLQLLVLLLVLLQLCCVQAHPHDDSLVLVCCLVPVDPDLSSQSSVLSVCLVVVVDAFDLALVSLLVVCCRRPCSSPVVVCVVQPDPPASFDAALPLQDCSAQLQNPASADGGSVVLRVLLNVLSVLCVDSDDLLLSLLVSLLSQSRHSGYSHDSLVSSLSSNLNSCSVSVSSQLSSCSSVLCVVCSVVLNVVSNVCVVVSHDYCHVSSSVSSVSSSVSSVVSSVLSVVLVVQQPPPQDCDPDLLSNLVSQLSSQQSRHPQAAFLVSSCVRRVDDSVVSVVSQVVCVVVVQWDWDDRPHTIHIHTD